Protein AF-A0A679I8P7-F1 (afdb_monomer_lite)

Radius of gyration: 20.97 Å; chains: 1; bounding box: 50×43×64 Å

Secondary structure (DSSP, 8-state):
--------HHHHS-HHHHHHHHHHHHHHHHHHHHHHHHHHHHHHH----HHHHHHHHHHHHHHHHHHHHHHHHHHHHHS-TT-HHHHHHHHHHHHHHHHHHHHHHHSTT---HHHHHHHHHHHHHHHHHHHHHTT---SHHHHHHHHHHHHHHHHHHHHHHHHHHHHHHGGGGHHHHHHHHHHHHHHHHHHHIIIIIGGGTTT-HHHHHHHHTTTHHHHHHHHHHHHHHHHHHHHHHSS----TTS-S---SS-----TTHHHHHHHHHHHHHHHHHHHHHHHHHHHHHHHHHHHHHTTPPPTT--

pLDDT: mean 76.32, std 14.58, range [25.05, 95.81]

Structure (mmCIF, N/CA/C/O backbone):
data_AF-A0A679I8P7-F1
#
_entry.id   AF-A0A679I8P7-F1
#
loop_
_atom_site.group_PDB
_atom_site.id
_atom_site.type_symbol
_atom_site.label_atom_id
_atom_site.label_alt_id
_atom_site.label_comp_id
_atom_site.label_asym_id
_atom_site.label_entity_id
_atom_site.label_seq_id
_atom_site.pdbx_PDB_ins_code
_atom_site.Cartn_x
_atom_site.Cartn_y
_atom_site.Cartn_z
_atom_site.occupancy
_atom_site.B_iso_or_equiv
_atom_site.auth_seq_id
_atom_site.auth_comp_id
_atom_site.auth_asym_id
_atom_site.auth_atom_id
_atom_site.pdbx_PDB_model_num
ATOM 1 N N . MET A 1 1 ? 23.211 -19.496 -23.615 1.00 39.78 1 MET A N 1
ATOM 2 C CA . MET A 1 1 ? 22.787 -18.143 -23.200 1.00 39.78 1 MET A CA 1
ATOM 3 C C . MET A 1 1 ? 23.611 -17.750 -21.989 1.00 39.78 1 MET A C 1
ATOM 5 O O . MET A 1 1 ? 23.427 -18.327 -20.926 1.00 39.78 1 MET A O 1
ATOM 9 N N . SER A 1 2 ? 24.587 -16.864 -22.165 1.00 25.05 2 SER A N 1
ATOM 10 C CA . SER A 1 2 ? 25.346 -16.289 -21.054 1.00 25.05 2 SER A CA 1
ATOM 11 C C . SER A 1 2 ? 24.407 -15.401 -20.241 1.00 25.05 2 SER A C 1
ATOM 13 O O . SER A 1 2 ? 23.922 -14.393 -20.754 1.00 25.05 2 SER A O 1
ATOM 15 N N . PHE A 1 3 ? 24.113 -15.800 -19.003 1.00 32.28 3 PHE A N 1
ATOM 16 C CA . PHE A 1 3 ? 23.378 -14.972 -18.054 1.00 32.28 3 PHE A CA 1
ATOM 17 C C . PHE A 1 3 ? 24.212 -13.721 -17.777 1.00 32.28 3 PHE A C 1
ATOM 19 O O . PHE A 1 3 ? 25.215 -13.774 -17.068 1.00 32.28 3 PHE A O 1
ATOM 26 N N . VAL A 1 4 ? 23.818 -12.608 -18.393 1.00 39.47 4 VAL A N 1
ATOM 27 C CA . VAL A 1 4 ? 24.294 -11.272 -18.034 1.00 39.47 4 VAL A CA 1
ATOM 28 C C . VAL A 1 4 ? 24.090 -11.128 -16.528 1.00 39.47 4 VAL A C 1
ATOM 30 O O . VAL A 1 4 ? 22.983 -11.361 -16.043 1.00 39.47 4 VAL A O 1
ATOM 33 N N . GLY A 1 5 ? 25.172 -10.842 -15.797 1.00 38.09 5 GLY A N 1
ATOM 34 C CA . GLY A 1 5 ? 25.182 -10.794 -14.336 1.00 38.09 5 GLY A CA 1
ATOM 35 C C . GLY A 1 5 ? 24.002 -9.984 -13.811 1.00 38.09 5 GLY A C 1
ATOM 36 O O . GLY A 1 5 ? 23.894 -8.786 -14.074 1.00 38.09 5 GLY A O 1
ATOM 37 N N . ALA A 1 6 ? 23.093 -10.659 -13.108 1.00 43.84 6 ALA A N 1
ATOM 38 C CA . ALA A 1 6 ? 21.920 -10.050 -12.509 1.00 43.84 6 ALA A CA 1
ATOM 39 C C . ALA A 1 6 ? 22.353 -9.251 -11.274 1.00 43.84 6 ALA A C 1
ATOM 41 O O . ALA A 1 6 ? 22.126 -9.667 -10.144 1.00 43.84 6 ALA A O 1
ATOM 42 N N . ASN A 1 7 ? 23.002 -8.102 -11.484 1.00 50.53 7 ASN A N 1
ATOM 43 C CA . ASN A 1 7 ? 23.238 -7.148 -10.405 1.00 50.53 7 ASN A CA 1
ATOM 44 C C . ASN A 1 7 ? 21.883 -6.835 -9.758 1.00 50.53 7 ASN A C 1
ATOM 46 O O . ASN A 1 7 ? 20.914 -6.538 -10.463 1.00 50.53 7 ASN A O 1
ATOM 50 N N . SER A 1 8 ? 21.794 -6.936 -8.431 1.00 55.38 8 SER A N 1
ATOM 51 C CA . SER A 1 8 ? 20.538 -6.683 -7.722 1.00 55.38 8 SER A CA 1
ATOM 52 C C . SER A 1 8 ? 20.017 -5.280 -8.061 1.00 55.38 8 SER A C 1
ATOM 54 O O . SER A 1 8 ? 20.812 -4.349 -8.216 1.00 55.38 8 SER A O 1
ATOM 56 N N . ILE A 1 9 ? 18.692 -5.085 -8.172 1.00 56.72 9 ILE A N 1
ATOM 57 C CA . ILE A 1 9 ? 18.120 -3.740 -8.411 1.00 56.72 9 ILE A CA 1
ATOM 58 C C . ILE A 1 9 ? 18.658 -2.777 -7.352 1.00 56.72 9 ILE A C 1
ATOM 60 O O . ILE A 1 9 ? 19.018 -1.657 -7.683 1.00 56.72 9 ILE A O 1
ATOM 64 N N . PHE A 1 10 ? 18.857 -3.232 -6.111 1.00 56.12 10 PHE A N 1
ATOM 65 C CA . PHE A 1 10 ? 19.518 -2.438 -5.079 1.00 56.12 10 PHE A CA 1
ATOM 66 C C . PHE A 1 10 ? 20.903 -1.932 -5.492 1.00 56.12 10 PHE A C 1
ATOM 68 O O . PHE A 1 10 ? 21.177 -0.749 -5.321 1.00 56.12 10 PHE A O 1
ATOM 75 N N . GLN A 1 11 ? 21.755 -2.763 -6.097 1.00 61.56 11 GLN A N 1
ATOM 76 C CA . GLN A 1 11 ? 23.051 -2.330 -6.626 1.00 61.56 11 GLN A CA 1
ATOM 77 C C . GLN A 1 11 ? 22.932 -1.389 -7.837 1.00 61.56 11 GLN A C 1
ATOM 79 O O . GLN A 1 11 ? 23.793 -0.531 -8.022 1.00 61.56 11 GLN A O 1
ATOM 84 N N . GLN A 1 12 ? 21.862 -1.485 -8.622 1.00 59.94 12 GLN A N 1
ATOM 85 C CA . GLN A 1 12 ? 21.617 -0.597 -9.766 1.00 59.94 12 GLN A CA 1
ATOM 86 C C . GLN A 1 12 ? 20.962 0.737 -9.372 1.00 59.94 12 GLN A C 1
ATOM 88 O O . GLN A 1 12 ? 21.013 1.709 -10.124 1.00 59.94 12 GLN A O 1
ATOM 93 N N . LEU A 1 13 ? 20.361 0.817 -8.184 1.00 62.81 13 LEU A N 1
ATOM 94 C CA . LEU A 1 13 ? 19.747 2.038 -7.680 1.00 62.81 13 LEU A CA 1
ATOM 95 C C . LEU A 1 13 ? 20.808 3.066 -7.268 1.00 62.81 13 LEU A C 1
ATOM 97 O O . LEU A 1 13 ? 21.799 2.739 -6.608 1.00 62.81 13 LEU A O 1
ATOM 101 N N . SER A 1 14 ? 20.546 4.335 -7.599 1.00 66.81 14 SER A N 1
ATOM 102 C CA . SER A 1 14 ? 21.320 5.477 -7.103 1.00 66.81 14 SER A CA 1
ATOM 103 C C . SER A 1 14 ? 21.331 5.503 -5.571 1.00 66.81 14 SER A C 1
ATOM 105 O O . SER A 1 14 ? 20.392 5.023 -4.928 1.00 66.81 14 SER A O 1
ATOM 107 N N . GLY A 1 15 ? 22.363 6.111 -4.971 1.00 71.00 15 GLY A N 1
ATOM 108 C CA . GLY A 1 15 ? 22.498 6.195 -3.509 1.00 71.00 15 GLY A CA 1
ATOM 109 C C . GLY A 1 15 ? 21.230 6.714 -2.819 1.00 71.00 15 GLY A C 1
ATOM 110 O O . GLY A 1 15 ? 20.770 6.118 -1.851 1.00 71.00 15 GLY A O 1
ATOM 111 N N . SER A 1 16 ? 20.590 7.734 -3.399 1.00 70.56 16 SER A N 1
ATOM 112 C CA . SER A 1 16 ? 19.319 8.290 -2.920 1.00 70.56 16 SER A CA 1
ATOM 113 C C . SER A 1 16 ? 18.164 7.284 -2.914 1.00 70.56 16 SER A C 1
ATOM 115 O O . SER A 1 16 ? 17.395 7.242 -1.958 1.00 70.56 16 SER A O 1
ATOM 117 N N . ALA A 1 17 ? 18.034 6.451 -3.947 1.00 69.06 17 ALA A N 1
ATOM 118 C CA . ALA A 1 17 ? 16.965 5.467 -4.014 1.00 69.06 17 ALA A CA 1
ATOM 119 C C . ALA A 1 17 ? 17.202 4.338 -3.003 1.00 69.06 17 ALA A C 1
ATOM 121 O O . ALA A 1 17 ? 16.283 3.999 -2.261 1.00 69.06 17 ALA A O 1
ATOM 122 N N . ARG A 1 18 ? 18.438 3.832 -2.873 1.00 76.88 18 ARG A N 1
ATOM 123 C CA . ARG A 1 18 ? 18.790 2.836 -1.841 1.00 76.88 18 ARG A CA 1
ATOM 124 C C . ARG A 1 18 ? 18.425 3.308 -0.435 1.00 76.88 18 ARG A C 1
ATOM 126 O O . ARG A 1 18 ? 17.828 2.545 0.323 1.00 76.88 18 ARG A O 1
ATOM 133 N N . THR A 1 19 ? 18.720 4.569 -0.108 1.00 84.25 19 THR A N 1
ATOM 134 C CA . THR A 1 19 ? 18.329 5.178 1.172 1.00 84.25 19 THR A CA 1
ATOM 135 C C . THR A 1 19 ? 16.824 5.081 1.393 1.00 84.25 19 THR A C 1
ATOM 137 O O . THR A 1 19 ? 16.391 4.658 2.460 1.00 84.25 19 THR A O 1
ATOM 140 N N . VAL A 1 20 ? 16.012 5.395 0.382 1.00 83.56 20 VAL A N 1
ATOM 141 C CA . VAL A 1 20 ? 14.552 5.321 0.504 1.00 83.56 20 VAL A CA 1
ATOM 142 C C . VAL A 1 20 ? 14.057 3.883 0.679 1.00 83.56 20 VAL A C 1
ATOM 144 O O . VAL A 1 20 ? 13.155 3.651 1.482 1.00 83.56 20 VAL A O 1
ATOM 147 N N . TYR A 1 21 ? 14.646 2.897 -0.004 1.00 81.88 21 TYR A N 1
ATOM 148 C CA . TYR A 1 21 ? 14.305 1.482 0.212 1.00 81.88 21 TYR A CA 1
ATOM 149 C C . TYR A 1 21 ? 14.590 1.044 1.657 1.00 81.88 21 TYR A C 1
ATOM 151 O O . TYR A 1 21 ? 13.720 0.455 2.299 1.00 81.88 21 TYR A O 1
ATOM 159 N N . LEU A 1 22 ? 15.756 1.406 2.203 1.00 86.75 22 LEU A N 1
ATOM 160 C CA . LEU A 1 22 ? 16.111 1.115 3.597 1.00 86.75 22 LEU A CA 1
ATOM 161 C C . LEU A 1 22 ? 15.184 1.824 4.588 1.00 86.75 22 LEU A C 1
ATOM 163 O O . LEU A 1 22 ? 14.748 1.218 5.563 1.00 86.75 22 LEU A O 1
ATOM 167 N N . LEU A 1 23 ? 14.832 3.084 4.333 1.00 88.94 23 LEU A N 1
ATOM 168 C CA . LEU A 1 23 ? 13.885 3.819 5.171 1.00 88.94 23 LEU A CA 1
ATOM 169 C C . LEU A 1 23 ? 12.493 3.171 5.169 1.00 88.94 23 LEU A C 1
ATOM 171 O O . LEU A 1 23 ? 11.850 3.082 6.217 1.00 88.94 23 LEU A O 1
ATOM 175 N N . ASN A 1 24 ? 12.032 2.671 4.020 1.00 88.06 24 ASN A N 1
ATOM 176 C CA . ASN A 1 24 ? 10.767 1.945 3.934 1.00 88.06 24 ASN A CA 1
ATOM 177 C C . ASN A 1 24 ? 10.820 0.590 4.659 1.00 88.06 24 ASN A C 1
ATOM 179 O O . ASN A 1 24 ? 9.852 0.243 5.337 1.00 88.06 24 ASN A O 1
ATOM 183 N N . LEU A 1 25 ? 11.941 -0.137 4.570 1.00 90.62 25 LEU A N 1
ATOM 184 C CA . LEU A 1 25 ? 12.171 -1.363 5.341 1.00 90.62 25 LEU A CA 1
ATOM 185 C C . LEU A 1 25 ? 12.092 -1.086 6.845 1.00 90.62 25 LEU A C 1
ATOM 187 O O . LEU A 1 25 ? 11.321 -1.733 7.551 1.00 90.62 25 LEU A O 1
ATOM 191 N N . TRP A 1 26 ? 12.839 -0.089 7.324 1.00 92.31 26 TRP A N 1
ATOM 192 C CA . TRP A 1 26 ? 12.826 0.303 8.732 1.00 92.31 26 TRP A CA 1
ATOM 193 C C . TRP A 1 26 ? 11.441 0.736 9.192 1.00 92.31 26 TRP A C 1
ATOM 195 O O . TRP A 1 26 ? 10.996 0.293 10.244 1.00 92.31 26 TRP A O 1
ATOM 205 N N . THR A 1 27 ? 10.716 1.509 8.381 1.00 91.56 27 THR A N 1
ATOM 206 C CA . THR A 1 27 ? 9.327 1.887 8.688 1.00 91.56 27 THR A CA 1
ATOM 207 C C . THR A 1 27 ? 8.445 0.654 8.863 1.00 91.56 27 THR A C 1
ATOM 209 O O . THR A 1 27 ? 7.712 0.566 9.846 1.00 91.56 27 THR A O 1
ATOM 212 N N . ALA A 1 28 ? 8.537 -0.321 7.954 1.00 92.25 28 ALA A N 1
ATOM 213 C CA . ALA A 1 28 ? 7.753 -1.548 8.046 1.00 92.25 28 ALA A CA 1
ATOM 214 C C . ALA A 1 28 ? 8.096 -2.367 9.301 1.00 92.25 28 ALA A C 1
ATOM 216 O O . ALA A 1 28 ? 7.189 -2.811 10.005 1.00 92.25 28 ALA A O 1
ATOM 217 N N . ILE A 1 29 ? 9.386 -2.493 9.630 1.00 93.25 29 ILE A N 1
ATOM 218 C CA . ILE A 1 29 ? 9.851 -3.159 10.855 1.00 93.25 29 ILE A CA 1
ATOM 219 C C . ILE A 1 29 ? 9.337 -2.426 12.100 1.00 93.25 29 ILE A C 1
ATOM 221 O O . ILE A 1 29 ? 8.783 -3.063 12.993 1.00 93.25 29 ILE A O 1
ATOM 225 N N . THR A 1 30 ? 9.467 -1.099 12.168 1.00 93.38 30 THR A N 1
ATOM 226 C CA . THR A 1 30 ? 9.004 -0.302 13.314 1.00 93.38 30 THR A CA 1
ATOM 227 C C . THR A 1 30 ? 7.502 -0.456 13.533 1.00 93.38 30 THR A C 1
ATOM 229 O O . THR A 1 30 ? 7.067 -0.656 14.668 1.00 93.38 30 THR A O 1
ATOM 232 N N . VAL A 1 31 ? 6.701 -0.416 12.465 1.00 92.31 31 VAL A N 1
ATOM 233 C CA . VAL A 1 31 ? 5.251 -0.620 12.574 1.00 92.31 31 VAL A CA 1
ATOM 234 C C . VAL A 1 31 ? 4.927 -2.048 13.016 1.00 92.31 31 VAL A C 1
ATOM 236 O O . VAL A 1 31 ? 4.071 -2.229 13.881 1.00 92.31 31 VAL A O 1
ATOM 239 N N . LEU A 1 32 ? 5.634 -3.057 12.500 1.00 93.12 32 LEU A N 1
ATOM 240 C CA . LEU A 1 32 ? 5.453 -4.449 12.917 1.00 93.12 32 LEU A CA 1
ATOM 241 C C . LEU A 1 32 ? 5.783 -4.644 14.405 1.00 93.12 32 LEU A C 1
ATOM 243 O O . LEU A 1 32 ? 5.002 -5.260 15.128 1.00 93.12 32 LEU A O 1
ATOM 247 N N . VAL A 1 33 ? 6.889 -4.070 14.884 1.00 93.50 33 VAL A N 1
ATOM 248 C CA . VAL A 1 33 ? 7.262 -4.087 16.308 1.00 93.50 33 VAL A CA 1
ATOM 249 C C . VAL A 1 33 ? 6.188 -3.405 17.155 1.00 93.50 33 VAL A C 1
ATOM 251 O O . VAL A 1 33 ? 5.797 -3.951 18.184 1.00 93.50 33 VAL A O 1
ATOM 254 N N . ALA A 1 34 ? 5.647 -2.266 16.711 1.00 90.88 34 ALA A N 1
ATOM 255 C CA . ALA A 1 34 ? 4.551 -1.591 17.405 1.00 90.88 34 ALA A CA 1
ATOM 256 C C . ALA A 1 34 ? 3.280 -2.461 17.467 1.00 90.88 34 ALA A C 1
ATOM 258 O O . ALA A 1 34 ? 2.656 -2.562 18.524 1.00 90.88 34 ALA A O 1
ATOM 259 N N . VAL A 1 35 ? 2.919 -3.142 16.373 1.00 91.19 35 VAL A N 1
ATOM 260 C CA . VAL A 1 35 ? 1.801 -4.102 16.347 1.00 91.19 35 VAL A CA 1
ATOM 261 C C . VAL A 1 35 ? 2.035 -5.236 17.345 1.00 91.19 35 VAL A C 1
ATOM 263 O O . VAL A 1 35 ? 1.163 -5.501 18.173 1.00 91.19 35 VAL A O 1
ATOM 266 N N . LEU A 1 36 ? 3.207 -5.876 17.311 1.00 91.69 36 LEU A N 1
ATOM 267 C CA . LEU A 1 36 ? 3.556 -6.974 18.216 1.00 91.69 36 LEU A CA 1
ATOM 268 C C . LEU A 1 36 ? 3.555 -6.527 19.681 1.00 91.69 36 LEU A C 1
ATOM 270 O O . LEU A 1 36 ? 3.015 -7.237 20.527 1.00 91.69 36 LEU A O 1
ATOM 274 N N . ALA A 1 37 ? 4.078 -5.336 19.978 1.00 89.62 37 ALA A N 1
ATOM 275 C CA . ALA A 1 37 ? 4.064 -4.763 21.320 1.00 89.62 37 ALA A CA 1
ATOM 276 C C . ALA A 1 37 ? 2.632 -4.544 21.830 1.00 89.62 37 ALA A C 1
ATOM 278 O O . ALA A 1 37 ? 2.320 -4.910 22.965 1.00 89.62 37 ALA A O 1
ATOM 279 N N . VAL A 1 38 ? 1.730 -4.017 20.990 1.00 86.81 38 VAL A N 1
ATOM 280 C CA . VAL A 1 38 ? 0.316 -3.862 21.365 1.00 86.81 38 VAL A CA 1
ATOM 281 C C . VAL A 1 38 ? -0.352 -5.217 21.591 1.00 86.81 38 VAL A C 1
ATOM 283 O O . VAL A 1 38 ? -1.092 -5.371 22.565 1.00 86.81 38 VAL A O 1
ATOM 286 N N . LEU A 1 39 ? -0.110 -6.195 20.714 1.00 88.00 39 LEU A N 1
ATOM 287 C CA . LEU A 1 39 ? -0.668 -7.542 20.855 1.00 88.00 39 LEU A CA 1
ATOM 288 C C . LEU A 1 39 ? -0.185 -8.207 22.151 1.00 88.00 39 LEU A C 1
ATOM 290 O O . LEU A 1 39 ? -1.013 -8.705 22.914 1.00 88.00 39 LEU A O 1
ATOM 294 N N . ALA A 1 40 ? 1.117 -8.138 22.439 1.00 86.31 40 ALA A N 1
ATOM 295 C CA . ALA A 1 40 ? 1.719 -8.674 23.657 1.00 86.31 40 ALA A CA 1
ATOM 296 C C . ALA A 1 40 ? 1.148 -8.002 24.916 1.00 86.31 40 ALA A C 1
ATOM 298 O O . ALA A 1 40 ? 0.652 -8.689 25.812 1.00 86.31 40 ALA A O 1
ATOM 299 N N . TYR A 1 41 ? 1.119 -6.666 24.954 1.00 83.50 41 TYR A N 1
ATOM 300 C CA . TYR A 1 41 ? 0.557 -5.904 26.072 1.00 83.50 41 TYR A CA 1
ATOM 301 C C . TYR A 1 41 ? -0.917 -6.248 26.320 1.00 83.50 41 TYR A C 1
ATOM 303 O O . TYR A 1 41 ? -1.332 -6.530 27.443 1.00 83.50 41 TYR A O 1
ATOM 311 N N . ARG A 1 42 ? -1.729 -6.282 25.261 1.00 79.81 42 ARG A N 1
ATOM 312 C CA . ARG A 1 42 ? -3.163 -6.559 25.384 1.00 79.81 42 ARG A CA 1
ATOM 313 C C . ARG A 1 42 ? -3.465 -8.019 25.720 1.00 79.81 42 ARG A C 1
ATOM 315 O O . ARG A 1 42 ? -4.502 -8.257 26.323 1.00 79.81 42 ARG A O 1
ATOM 322 N N . SER A 1 43 ? -2.605 -8.965 25.336 1.00 80.19 43 SER A N 1
ATOM 323 C CA . SER A 1 43 ? -2.771 -10.391 25.667 1.00 80.19 43 SER A CA 1
ATOM 324 C C . SER A 1 43 ? -2.517 -10.697 27.143 1.00 80.19 43 SER A C 1
ATOM 326 O O . SER A 1 43 ? -3.079 -11.646 27.673 1.00 80.19 43 SER A O 1
ATOM 328 N N . THR A 1 44 ? -1.689 -9.882 27.799 1.00 76.81 44 THR A N 1
ATOM 329 C CA . THR A 1 44 ? -1.251 -10.087 29.187 1.00 76.81 44 THR A CA 1
ATOM 330 C C . THR A 1 44 ? -2.095 -9.328 30.207 1.00 76.81 44 THR A C 1
ATOM 332 O O . THR A 1 44 ? -2.184 -9.757 31.349 1.00 76.81 44 THR A O 1
ATOM 335 N N . HIS A 1 45 ? -2.717 -8.212 29.813 1.00 71.19 45 HIS A N 1
ATOM 336 C CA . HIS A 1 45 ? -3.373 -7.289 30.751 1.00 71.19 45 HIS A CA 1
ATOM 337 C C . HIS A 1 45 ? -4.907 -7.299 30.698 1.00 71.19 45 HIS A C 1
ATOM 339 O O . HIS A 1 45 ? -5.537 -6.558 31.447 1.00 71.19 45 HIS A O 1
ATOM 345 N N . TYR A 1 46 ? -5.526 -8.071 29.802 1.00 67.31 46 TYR A N 1
ATOM 346 C CA . TYR A 1 46 ? -6.975 -8.031 29.605 1.00 67.31 46 TYR A CA 1
ATOM 347 C C . TYR A 1 46 ? -7.536 -9.416 29.303 1.00 67.31 46 TYR A C 1
ATOM 349 O O . TYR A 1 46 ? -7.125 -10.050 28.328 1.00 67.31 46 TYR A O 1
ATOM 357 N N . ASP A 1 47 ? -8.556 -9.823 30.061 1.00 63.88 47 ASP A N 1
ATOM 358 C CA . ASP A 1 47 ? -9.447 -10.895 29.634 1.00 63.88 47 ASP A CA 1
ATOM 359 C C . ASP A 1 47 ? -10.173 -10.437 28.374 1.00 63.88 47 ASP A C 1
ATOM 361 O O . ASP A 1 47 ? -11.041 -9.562 28.388 1.00 63.88 47 ASP A O 1
ATOM 365 N N . ALA A 1 48 ? -9.741 -10.978 27.236 1.00 62.97 48 ALA A N 1
ATOM 366 C CA . ALA A 1 48 ? -10.220 -10.523 25.950 1.00 62.97 48 ALA A CA 1
ATOM 367 C C . ALA A 1 48 ? -11.679 -10.959 25.768 1.00 62.97 48 ALA A C 1
ATOM 369 O O . ALA A 1 48 ? -11.951 -12.087 25.339 1.00 62.97 48 ALA A O 1
ATOM 370 N N . GLY A 1 49 ? -12.610 -10.044 26.044 1.00 71.88 49 GLY A N 1
ATOM 371 C CA . GLY A 1 49 ? -13.993 -10.146 25.593 1.00 71.88 49 GLY A CA 1
ATOM 372 C C . GLY A 1 49 ? -14.068 -10.304 24.065 1.00 71.88 49 GLY A C 1
ATOM 373 O O . GLY A 1 49 ? -13.092 -10.030 23.348 1.00 71.88 49 GLY A O 1
ATOM 374 N N . PRO A 1 50 ? -15.212 -10.746 23.519 1.00 71.62 50 PRO A N 1
ATOM 375 C CA . PRO A 1 50 ? -15.356 -11.051 22.092 1.00 71.62 50 PRO A CA 1
ATOM 376 C C . PRO A 1 50 ? -14.946 -9.878 21.182 1.00 71.62 50 PRO A C 1
ATOM 378 O O . PRO A 1 50 ? -14.248 -10.079 20.184 1.00 71.62 50 PRO A O 1
ATOM 381 N N . HIS A 1 51 ? -15.261 -8.639 21.571 1.00 71.56 51 HIS A N 1
ATOM 382 C CA . HIS A 1 51 ? -14.873 -7.429 20.837 1.00 71.56 51 HIS A CA 1
ATOM 383 C C . HIS A 1 51 ? -13.366 -7.167 20.833 1.00 71.56 51 HIS A C 1
ATOM 385 O O . HIS A 1 51 ? -12.803 -6.751 19.815 1.00 71.56 51 HIS A O 1
ATOM 391 N N . GLN A 1 52 ? -12.686 -7.430 21.947 1.00 75.00 52 GLN A N 1
ATOM 392 C CA . GLN A 1 52 ? -11.241 -7.256 22.034 1.00 75.00 52 GLN A CA 1
ATOM 393 C C . GLN A 1 52 ? -10.508 -8.303 21.195 1.00 75.00 52 GLN A C 1
ATOM 395 O O . GLN A 1 52 ? -9.584 -7.949 20.460 1.00 75.00 52 GLN A O 1
ATOM 400 N N . ARG A 1 53 ? -10.967 -9.563 21.213 1.00 79.75 53 ARG A N 1
ATOM 401 C CA . ARG A 1 53 ? -10.435 -10.622 20.334 1.00 79.75 53 ARG A CA 1
ATOM 402 C C . ARG A 1 53 ? -10.590 -10.250 18.863 1.00 79.75 53 ARG A C 1
ATOM 404 O O . ARG A 1 53 ? -9.659 -10.432 18.082 1.00 79.75 53 ARG A O 1
ATOM 411 N N . PHE A 1 54 ? -11.739 -9.691 18.489 1.00 81.25 54 PHE A N 1
ATOM 412 C CA . PHE A 1 54 ? -11.968 -9.186 17.139 1.00 81.25 54 PHE A CA 1
ATOM 413 C C . PHE A 1 54 ? -10.965 -8.083 16.760 1.00 81.25 54 PHE A C 1
ATOM 415 O O . PHE A 1 54 ? -10.314 -8.181 15.719 1.00 81.25 54 PHE A O 1
ATOM 422 N N . ARG A 1 55 ? -10.778 -7.065 17.615 1.00 79.62 55 ARG A N 1
ATOM 423 C CA . ARG A 1 55 ? -9.812 -5.981 17.359 1.00 79.62 55 ARG A CA 1
ATOM 424 C C . ARG A 1 55 ? -8.384 -6.513 17.240 1.00 79.62 55 ARG A C 1
ATOM 426 O O . ARG A 1 55 ? -7.671 -6.116 16.328 1.00 79.62 55 ARG A O 1
ATOM 433 N N . MET A 1 56 ? -7.976 -7.448 18.095 1.00 84.31 56 MET A N 1
ATOM 434 C CA . MET A 1 56 ? -6.658 -8.081 17.990 1.00 84.31 56 MET A CA 1
ATOM 435 C C . MET A 1 56 ? -6.469 -8.807 16.655 1.00 84.31 56 MET A C 1
ATOM 437 O O . MET A 1 56 ? -5.442 -8.622 16.010 1.00 84.31 56 MET A O 1
ATOM 441 N N . ARG A 1 57 ? -7.466 -9.576 16.199 1.00 86.94 57 ARG A N 1
ATOM 442 C CA . ARG A 1 57 ? -7.415 -10.269 14.900 1.00 86.94 57 ARG A CA 1
ATOM 443 C C . ARG A 1 57 ? -7.334 -9.293 13.730 1.00 86.94 57 ARG A C 1
ATOM 445 O O . ARG A 1 57 ? -6.532 -9.497 12.827 1.00 86.94 57 ARG A O 1
ATOM 452 N N . ALA A 1 58 ? -8.115 -8.214 13.760 1.00 87.50 58 ALA A N 1
ATOM 453 C CA . ALA A 1 58 ? -8.016 -7.157 12.759 1.00 87.50 58 ALA A CA 1
ATOM 454 C C . ALA A 1 58 ? -6.605 -6.534 12.762 1.00 87.50 58 ALA A C 1
ATOM 456 O O . ALA A 1 58 ? -5.968 -6.433 11.718 1.00 87.50 58 ALA A O 1
ATOM 457 N N . LEU A 1 59 ? -6.060 -6.206 13.936 1.00 89.69 59 LEU A N 1
ATOM 458 C CA . LEU A 1 59 ? -4.707 -5.661 14.044 1.00 89.69 59 LEU A CA 1
ATOM 459 C C . LEU A 1 59 ? -3.636 -6.635 13.519 1.00 89.69 59 LEU A C 1
ATOM 461 O O . LEU A 1 59 ? -2.704 -6.196 12.855 1.00 89.69 59 LEU A O 1
ATOM 465 N N . MET A 1 60 ? -3.787 -7.944 13.753 1.00 91.94 60 MET A N 1
ATOM 466 C CA . MET A 1 60 ? -2.908 -8.975 13.183 1.00 91.94 60 MET A CA 1
ATOM 467 C C . MET A 1 60 ? -2.973 -9.003 11.653 1.00 91.94 60 MET A C 1
ATOM 469 O O . MET A 1 60 ? -1.931 -9.047 11.008 1.00 91.94 60 MET A O 1
ATOM 473 N N . LEU A 1 61 ? -4.172 -8.926 11.065 1.00 92.19 61 LEU A N 1
ATOM 474 C CA . LEU A 1 61 ? -4.348 -8.859 9.609 1.00 92.19 61 LEU A CA 1
ATOM 475 C C . LEU A 1 61 ? -3.703 -7.595 9.024 1.00 92.19 61 LEU A C 1
ATOM 477 O O . LEU A 1 61 ? -3.035 -7.648 7.995 1.00 92.19 61 LEU A O 1
ATOM 481 N N . TRP A 1 62 ? -3.816 -6.458 9.702 1.00 93.38 62 TRP A N 1
ATOM 482 C CA . TRP A 1 62 ? -3.099 -5.258 9.280 1.00 93.38 62 TRP A CA 1
ATOM 483 C C . TRP A 1 62 ? -1.574 -5.398 9.442 1.00 93.38 62 TRP A C 1
ATOM 485 O O . TRP A 1 62 ? -0.819 -5.006 8.556 1.00 93.38 62 TRP A O 1
ATOM 495 N N . GLY A 1 63 ? -1.109 -6.026 10.525 1.00 94.19 63 GLY A N 1
ATOM 496 C CA . GLY A 1 63 ? 0.302 -6.366 10.734 1.00 94.19 63 GLY A CA 1
ATOM 497 C C . GLY A 1 63 ? 0.864 -7.310 9.666 1.00 94.19 63 GLY A C 1
ATOM 498 O O . GLY A 1 63 ? 2.011 -7.146 9.260 1.00 94.19 63 GLY A O 1
ATOM 499 N N . GLY A 1 64 ? 0.051 -8.237 9.149 1.00 94.44 64 GLY A N 1
ATOM 500 C CA . GLY A 1 64 ? 0.418 -9.130 8.046 1.00 94.44 64 GLY A CA 1
ATOM 501 C C . GLY A 1 64 ? 0.790 -8.383 6.761 1.00 94.44 64 GLY A C 1
ATOM 502 O O . GLY A 1 64 ? 1.726 -8.779 6.071 1.00 94.44 64 GLY A O 1
ATOM 503 N N . TRP A 1 65 ? 0.143 -7.248 6.483 1.00 94.00 65 TRP A N 1
ATOM 504 C CA . TRP A 1 65 ? 0.529 -6.379 5.367 1.00 94.00 65 TRP A CA 1
ATOM 505 C C . TRP A 1 65 ? 1.898 -5.721 5.582 1.00 94.00 65 TRP A C 1
ATOM 507 O O . TRP A 1 65 ? 2.731 -5.705 4.681 1.00 94.00 65 TRP A O 1
ATOM 517 N N . TRP A 1 66 ? 2.183 -5.229 6.789 1.00 95.00 66 TRP A N 1
ATOM 518 C CA . TRP A 1 66 ? 3.504 -4.669 7.101 1.00 95.00 66 TRP A CA 1
ATOM 519 C C . TRP A 1 66 ? 4.611 -5.716 7.078 1.00 95.00 66 TRP A C 1
ATOM 521 O O . TRP A 1 66 ? 5.718 -5.420 6.631 1.00 95.00 66 TRP A O 1
ATOM 531 N N . LEU A 1 67 ? 4.306 -6.941 7.511 1.00 95.81 67 LEU A N 1
ATOM 532 C CA . LEU A 1 67 ? 5.217 -8.070 7.390 1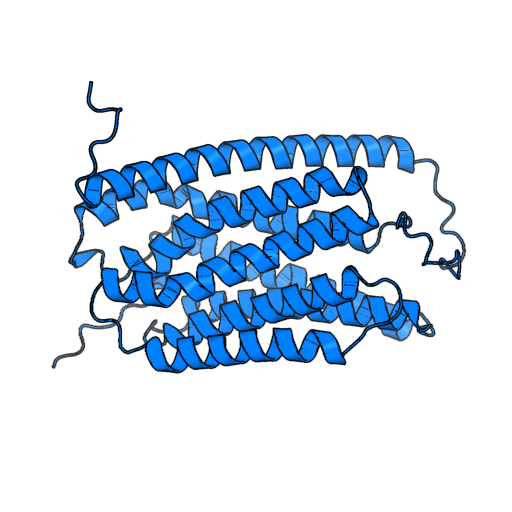.00 95.81 67 LEU A CA 1
ATOM 533 C C . LEU A 1 67 ? 5.546 -8.348 5.919 1.00 95.81 67 LEU A C 1
ATOM 535 O O . LEU A 1 67 ? 6.720 -8.490 5.588 1.00 95.81 67 LEU A O 1
ATOM 539 N N . SER A 1 68 ? 4.548 -8.367 5.031 1.00 94.25 68 SER A N 1
ATOM 540 C CA . SER A 1 68 ? 4.800 -8.596 3.606 1.00 94.25 68 SER A CA 1
ATOM 541 C C . SER A 1 68 ? 5.648 -7.480 2.987 1.00 94.25 68 SER A C 1
ATOM 543 O O . SER A 1 68 ? 6.582 -7.766 2.241 1.00 94.25 68 SER A O 1
ATOM 545 N N . LEU A 1 69 ? 5.409 -6.216 3.358 1.00 91.88 69 LEU A N 1
ATOM 546 C CA . LEU A 1 69 ? 6.250 -5.095 2.937 1.00 91.88 69 LEU A CA 1
ATOM 547 C C . LEU A 1 69 ? 7.689 -5.250 3.440 1.00 91.88 69 LEU A C 1
ATOM 549 O O . LEU A 1 69 ? 8.624 -5.031 2.674 1.00 91.88 69 LEU A O 1
ATOM 553 N N . ALA A 1 70 ? 7.887 -5.646 4.700 1.00 93.19 70 ALA A N 1
ATOM 554 C CA . ALA A 1 70 ? 9.220 -5.883 5.249 1.00 93.19 70 ALA A CA 1
ATOM 555 C C . ALA A 1 70 ? 9.949 -7.004 4.491 1.00 93.19 70 ALA A C 1
ATOM 557 O O . ALA A 1 70 ? 11.107 -6.829 4.114 1.00 93.19 70 ALA A O 1
ATOM 558 N N . VAL A 1 71 ? 9.260 -8.114 4.203 1.00 92.56 71 VAL A N 1
ATOM 559 C CA . VAL A 1 71 ? 9.800 -9.220 3.397 1.00 92.56 71 VAL A CA 1
ATOM 560 C C . VAL A 1 71 ? 10.155 -8.743 1.989 1.00 92.56 71 VAL A C 1
ATOM 562 O O . VAL A 1 71 ? 11.264 -9.000 1.531 1.00 92.56 71 VAL A O 1
ATOM 565 N N . LEU A 1 72 ? 9.277 -7.984 1.330 1.00 89.75 72 LEU A N 1
ATOM 566 C CA . LEU A 1 72 ? 9.526 -7.422 0.001 1.00 89.75 72 LEU A CA 1
ATOM 567 C C . LEU A 1 72 ? 10.776 -6.531 -0.023 1.00 89.75 72 LEU A C 1
ATOM 569 O O . LEU A 1 72 ? 11.642 -6.689 -0.883 1.00 89.75 72 LEU A O 1
ATOM 573 N N . TYR A 1 73 ? 10.895 -5.593 0.920 1.00 88.25 73 TYR A N 1
ATOM 574 C CA . TYR A 1 73 ? 12.061 -4.711 0.980 1.00 88.25 73 TYR A CA 1
ATOM 575 C C . TYR A 1 73 ? 13.340 -5.471 1.330 1.00 88.25 73 TYR A C 1
ATOM 577 O O . TYR A 1 73 ? 14.400 -5.148 0.790 1.00 88.25 73 TYR A O 1
ATOM 585 N N . LEU A 1 74 ? 13.251 -6.498 2.180 1.00 88.75 74 LEU A N 1
ATOM 586 C CA . LEU A 1 74 ? 14.376 -7.377 2.472 1.00 88.75 74 LEU A CA 1
ATOM 587 C C . LEU A 1 74 ? 14.819 -8.127 1.212 1.00 88.75 74 LEU A C 1
ATOM 589 O O . LEU A 1 74 ? 16.008 -8.119 0.912 1.00 88.75 74 LEU A O 1
ATOM 593 N N . MET A 1 75 ? 13.880 -8.682 0.437 1.00 86.19 75 MET A N 1
ATOM 594 C CA . MET A 1 75 ? 14.168 -9.329 -0.848 1.00 86.19 75 MET A CA 1
ATOM 595 C C . MET A 1 75 ? 14.873 -8.375 -1.811 1.00 86.19 75 MET A C 1
ATOM 597 O O . MET A 1 75 ? 15.856 -8.765 -2.433 1.00 86.19 75 MET A O 1
ATOM 601 N N . PHE A 1 76 ? 14.433 -7.117 -1.901 1.00 81.69 76 PHE A N 1
ATOM 602 C CA . PHE A 1 76 ? 15.127 -6.127 -2.725 1.00 81.69 76 PHE A CA 1
ATOM 603 C C . PHE A 1 76 ? 16.554 -5.842 -2.241 1.00 81.69 76 PHE A C 1
ATOM 605 O O . PHE A 1 76 ? 17.416 -5.583 -3.074 1.00 81.69 76 PHE A O 1
ATOM 612 N N . CYS A 1 77 ? 16.821 -5.908 -0.933 1.00 80.00 77 CYS A N 1
ATOM 613 C CA . CYS A 1 77 ? 18.154 -5.674 -0.370 1.00 80.00 77 CYS A CA 1
ATOM 614 C C . CYS A 1 77 ? 19.097 -6.881 -0.506 1.00 80.00 77 CYS A C 1
ATOM 616 O O . CYS A 1 77 ? 20.301 -6.682 -0.660 1.00 80.00 77 CYS A O 1
ATOM 618 N N . THR A 1 78 ? 18.581 -8.111 -0.408 1.00 76.75 78 THR A N 1
ATOM 619 C CA . THR A 1 78 ? 19.401 -9.329 -0.268 1.00 76.75 78 THR A CA 1
ATOM 620 C C . THR A 1 78 ? 19.429 -10.218 -1.504 1.00 76.75 78 THR A C 1
ATOM 622 O O . THR A 1 78 ? 20.428 -10.899 -1.725 1.00 76.75 78 THR A O 1
ATOM 625 N N . ALA A 1 79 ? 18.367 -10.237 -2.310 1.00 59.75 79 ALA A N 1
ATOM 626 C CA . ALA A 1 79 ? 18.255 -11.145 -3.441 1.00 59.75 79 ALA A CA 1
ATOM 627 C C . ALA A 1 79 ? 18.617 -10.447 -4.759 1.00 59.75 79 ALA A C 1
ATOM 629 O O . ALA A 1 79 ? 18.182 -9.329 -5.047 1.00 59.75 79 ALA A O 1
ATOM 630 N N . GLU A 1 80 ? 19.363 -11.144 -5.620 1.00 59.00 80 GLU A N 1
ATOM 631 C CA . GLU A 1 80 ? 19.277 -10.881 -7.055 1.00 59.00 80 GLU A CA 1
ATOM 632 C C . GLU A 1 80 ? 17.813 -11.094 -7.459 1.00 59.00 80 GLU A C 1
ATOM 634 O O . GLU A 1 80 ? 17.220 -12.126 -7.138 1.00 59.00 80 GLU A O 1
ATOM 639 N N . ILE A 1 81 ? 17.201 -10.118 -8.130 1.00 55.78 81 ILE A N 1
ATOM 640 C CA . ILE A 1 81 ? 15.762 -10.100 -8.449 1.00 55.78 81 ILE A CA 1
ATOM 641 C C . ILE A 1 81 ? 15.482 -11.009 -9.646 1.00 55.78 81 ILE A C 1
ATOM 643 O O . ILE A 1 81 ? 14.938 -10.629 -10.677 1.00 55.78 81 ILE A O 1
ATOM 647 N N . ARG A 1 82 ? 15.893 -12.264 -9.504 1.00 59.28 82 ARG A N 1
ATOM 648 C CA . ARG A 1 82 ? 15.517 -13.359 -10.388 1.00 59.28 82 ARG A CA 1
ATOM 649 C C . ARG A 1 82 ? 14.056 -13.753 -10.141 1.00 59.28 82 ARG A C 1
ATOM 651 O O . ARG A 1 82 ? 13.380 -14.179 -11.062 1.00 59.28 82 ARG A O 1
ATOM 658 N N . TRP A 1 83 ? 13.525 -13.462 -8.950 1.00 70.50 83 TRP A N 1
ATOM 659 C CA . TRP A 1 83 ? 12.198 -13.880 -8.497 1.00 70.50 83 TRP A CA 1
ATOM 660 C C . TRP A 1 83 ? 11.144 -12.759 -8.512 1.00 70.50 83 TRP A C 1
ATOM 662 O O . TRP A 1 83 ? 10.540 -12.450 -7.483 1.00 70.50 83 TRP A O 1
ATOM 672 N N . HIS A 1 84 ? 10.909 -12.131 -9.669 1.00 76.62 84 HIS A N 1
ATOM 673 C CA . HIS A 1 84 ? 9.885 -11.078 -9.797 1.00 76.62 84 HIS A CA 1
ATOM 674 C C . HIS A 1 84 ? 8.485 -11.586 -9.415 1.00 76.62 84 HIS A C 1
ATOM 676 O O . HIS A 1 84 ? 7.778 -10.905 -8.678 1.00 76.62 84 HIS A O 1
ATOM 682 N N . GLY A 1 85 ? 8.122 -12.802 -9.840 1.00 80.81 85 GLY A N 1
ATOM 683 C CA . GLY A 1 85 ? 6.848 -13.428 -9.470 1.00 80.81 85 GLY A CA 1
ATOM 684 C C . GLY A 1 85 ? 6.685 -13.619 -7.962 1.00 80.81 85 GLY A C 1
ATOM 685 O O . GLY A 1 85 ? 5.617 -13.360 -7.422 1.00 80.81 85 GLY A O 1
ATOM 686 N N . ILE A 1 86 ? 7.763 -13.970 -7.248 1.00 85.94 86 ILE A N 1
ATOM 687 C CA . ILE A 1 86 ? 7.727 -14.092 -5.781 1.00 85.94 86 ILE A CA 1
ATOM 688 C C . ILE A 1 86 ? 7.557 -12.716 -5.130 1.00 85.94 86 ILE A C 1
ATOM 690 O O . ILE A 1 86 ? 6.796 -12.583 -4.178 1.00 85.94 86 ILE A O 1
ATOM 694 N N . ALA A 1 87 ? 8.228 -11.678 -5.638 1.00 85.31 87 ALA A N 1
ATOM 695 C CA . ALA A 1 87 ? 8.064 -10.322 -5.115 1.00 85.31 87 ALA A CA 1
ATOM 696 C C . ALA A 1 87 ? 6.615 -9.817 -5.267 1.00 85.31 87 ALA A C 1
ATOM 698 O O . ALA A 1 87 ? 6.073 -9.232 -4.329 1.00 85.31 87 ALA A O 1
ATOM 699 N N . LEU A 1 88 ? 5.979 -10.089 -6.412 1.00 85.69 88 LEU A N 1
ATOM 700 C CA . LEU A 1 88 ? 4.561 -9.796 -6.653 1.00 85.69 88 LEU A CA 1
ATOM 701 C C . LEU A 1 88 ? 3.661 -10.599 -5.703 1.00 85.69 88 LEU A C 1
ATOM 703 O O . LEU A 1 88 ? 2.910 -10.010 -4.933 1.00 85.69 88 LEU A O 1
ATOM 707 N N . ALA A 1 89 ? 3.868 -11.914 -5.612 1.00 89.12 89 ALA A N 1
ATOM 708 C CA . ALA A 1 89 ? 3.135 -12.780 -4.690 1.00 89.12 89 ALA A CA 1
ATOM 709 C C . ALA A 1 89 ? 3.225 -12.323 -3.221 1.00 89.12 89 ALA A C 1
ATOM 711 O O . ALA A 1 89 ? 2.243 -12.390 -2.478 1.00 89.12 89 ALA A O 1
ATOM 712 N N . VAL A 1 90 ? 4.388 -11.826 -2.782 1.00 91.12 90 VAL A N 1
ATOM 713 C CA . VAL A 1 90 ? 4.556 -11.242 -1.442 1.00 91.12 90 VAL A CA 1
ATOM 714 C C . VAL A 1 90 ? 3.723 -9.968 -1.293 1.00 91.12 90 VAL A C 1
ATOM 716 O O . VAL A 1 90 ? 3.034 -9.821 -0.279 1.00 91.12 90 VAL A O 1
ATOM 719 N N . ILE A 1 91 ? 3.732 -9.068 -2.282 1.00 89.12 91 ILE A N 1
ATOM 720 C CA . ILE A 1 91 ? 2.879 -7.868 -2.274 1.00 89.12 91 ILE A CA 1
ATOM 721 C C . ILE A 1 91 ? 1.419 -8.280 -2.124 1.00 89.12 91 ILE A C 1
ATOM 723 O O . ILE A 1 91 ? 0.760 -7.844 -1.178 1.00 89.12 91 ILE A O 1
ATOM 727 N N . ASP A 1 92 ? 0.948 -9.174 -2.985 1.00 89.75 92 ASP A N 1
ATOM 728 C CA . ASP A 1 92 ? -0.457 -9.549 -3.031 1.00 89.75 92 ASP A CA 1
ATOM 729 C C . ASP A 1 92 ? -0.902 -10.334 -1.797 1.00 89.75 92 ASP A C 1
ATOM 731 O O . ASP A 1 92 ? -2.003 -10.106 -1.299 1.00 89.75 92 ASP A O 1
ATOM 735 N N . SER A 1 93 ? -0.025 -11.133 -1.183 1.00 91.62 93 SER A N 1
ATOM 736 C CA . SER A 1 93 ? -0.303 -11.742 0.127 1.00 91.62 93 SER A CA 1
ATOM 737 C C . SER A 1 93 ? -0.576 -10.696 1.219 1.00 91.62 93 SER A C 1
ATOM 739 O O . SER A 1 93 ? -1.519 -10.834 2.005 1.00 91.62 93 SER A O 1
ATOM 741 N N . GLY A 1 94 ? 0.190 -9.601 1.237 1.00 91.44 94 GLY A N 1
ATOM 742 C CA . GLY A 1 94 ? -0.048 -8.492 2.157 1.00 91.44 94 GLY A CA 1
ATOM 743 C C . GLY A 1 94 ? -1.330 -7.754 1.838 1.00 91.44 94 GLY A C 1
ATOM 744 O O . GLY A 1 94 ? -2.097 -7.416 2.740 1.00 91.44 94 GLY A O 1
ATOM 745 N N . SER A 1 95 ? -1.578 -7.528 0.555 1.00 89.75 95 SER A N 1
ATOM 746 C CA . SER A 1 95 ? -2.778 -6.863 0.084 1.00 89.75 95 SER A CA 1
ATOM 747 C C . SER A 1 95 ? -4.027 -7.689 0.487 1.00 89.75 95 SER A C 1
ATOM 749 O O . SER A 1 95 ? -4.997 -7.110 0.990 1.00 89.75 95 SER A O 1
ATOM 751 N N . ILE A 1 96 ? -4.009 -9.028 0.388 1.00 90.31 96 ILE A N 1
ATOM 752 C CA . ILE A 1 96 ? -5.102 -9.900 0.874 1.00 90.31 96 ILE A CA 1
ATOM 753 C C . ILE A 1 96 ? -5.322 -9.676 2.368 1.00 90.31 96 ILE A C 1
ATOM 755 O O . ILE A 1 96 ? -6.459 -9.553 2.825 1.00 90.31 96 ILE A O 1
ATOM 759 N N . SER A 1 97 ? -4.235 -9.579 3.133 1.00 91.69 97 SER A N 1
ATOM 760 C CA . SER A 1 97 ? -4.290 -9.296 4.565 1.00 91.69 97 SER A CA 1
ATOM 761 C C . SER A 1 97 ? -4.991 -7.959 4.859 1.00 91.69 97 SER A C 1
ATOM 763 O O . SER A 1 97 ? -5.833 -7.891 5.760 1.00 91.69 97 SER A O 1
ATOM 765 N N . MET A 1 98 ? -4.747 -6.915 4.054 1.00 90.44 98 MET A N 1
ATOM 766 C CA . MET A 1 98 ? -5.468 -5.635 4.158 1.00 90.44 98 MET A CA 1
ATOM 767 C C . MET A 1 98 ? -6.953 -5.757 3.838 1.00 90.44 98 MET A C 1
ATOM 769 O O . MET A 1 98 ? -7.781 -5.127 4.493 1.00 90.44 98 MET A O 1
ATOM 773 N N . LEU A 1 99 ? -7.311 -6.556 2.841 1.00 89.25 99 LEU A N 1
ATOM 774 C CA . LEU A 1 99 ? -8.704 -6.752 2.468 1.00 89.25 99 LEU A CA 1
ATOM 775 C C . LEU A 1 99 ? -9.465 -7.560 3.520 1.00 89.25 99 LEU A C 1
ATOM 777 O O . LEU A 1 99 ? -10.587 -7.211 3.894 1.00 89.25 99 LEU A O 1
ATOM 781 N N . CYS A 1 100 ? -8.837 -8.602 4.061 1.00 87.62 100 CYS A N 1
ATOM 782 C CA . CYS A 1 100 ? -9.331 -9.327 5.225 1.00 87.62 100 CYS A CA 1
ATOM 783 C C . CYS A 1 100 ? -9.512 -8.375 6.414 1.00 87.62 100 CYS A C 1
ATOM 785 O O . CYS A 1 100 ? -10.541 -8.431 7.085 1.00 87.62 100 CYS A O 1
ATOM 787 N N . PHE A 1 101 ? -8.572 -7.448 6.639 1.00 89.56 101 PHE A N 1
ATOM 788 C CA . PHE A 1 101 ? -8.740 -6.383 7.628 1.00 89.56 101 PHE A CA 1
ATOM 789 C C . PHE A 1 101 ? -9.951 -5.495 7.311 1.00 89.56 101 PHE A C 1
ATOM 791 O O . PHE A 1 101 ? -10.803 -5.321 8.175 1.00 89.56 101 PHE A O 1
ATOM 798 N N . ALA A 1 102 ? -10.063 -4.950 6.098 1.00 89.56 102 ALA A N 1
ATOM 799 C CA . ALA A 1 102 ? -11.128 -4.021 5.717 1.00 89.56 102 ALA A CA 1
ATOM 800 C C . ALA A 1 102 ? -12.518 -4.665 5.821 1.00 89.56 102 ALA A C 1
ATOM 802 O O . ALA A 1 102 ? -13.461 -4.056 6.324 1.00 89.56 102 ALA A O 1
ATOM 803 N N . THR A 1 103 ? -12.645 -5.920 5.391 1.00 84.12 103 THR A N 1
ATOM 804 C CA . THR A 1 103 ? -13.891 -6.696 5.480 1.00 84.12 103 THR A CA 1
ATOM 805 C C . THR A 1 103 ? -14.242 -7.048 6.923 1.00 84.12 103 THR A C 1
ATOM 807 O O . THR A 1 103 ? -15.398 -6.894 7.319 1.00 84.12 103 THR A O 1
ATOM 810 N N . ALA A 1 104 ? -13.256 -7.439 7.742 1.00 80.62 104 ALA A N 1
ATOM 811 C CA . ALA A 1 104 ? -13.457 -7.615 9.178 1.00 80.62 104 ALA A CA 1
ATOM 812 C C . ALA A 1 104 ? -13.949 -6.307 9.803 1.00 80.62 104 ALA A C 1
ATOM 814 O O . ALA A 1 104 ? -14.985 -6.258 10.461 1.00 80.62 104 ALA A O 1
ATOM 815 N N . TYR A 1 105 ? -13.198 -5.235 9.558 1.00 80.75 105 TYR A N 1
ATOM 816 C CA . TYR A 1 105 ? -13.358 -3.934 10.180 1.00 80.75 105 TYR A CA 1
ATOM 817 C C . TYR A 1 105 ? -14.543 -3.144 9.627 1.00 80.75 105 TYR A C 1
ATOM 819 O O . TYR A 1 105 ? -14.942 -2.180 10.247 1.00 80.75 105 TYR A O 1
ATOM 827 N N . THR A 1 106 ? -15.185 -3.521 8.528 1.00 77.62 106 THR A N 1
ATOM 828 C CA . THR A 1 106 ? -16.459 -2.895 8.124 1.00 77.62 106 THR A CA 1
ATOM 829 C C . THR A 1 106 ? -17.640 -3.496 8.884 1.00 77.62 106 THR A C 1
ATOM 831 O O . THR A 1 106 ? -18.468 -2.755 9.405 1.00 77.62 106 THR A O 1
ATOM 834 N N . LYS A 1 107 ? -17.693 -4.823 9.054 1.00 64.94 107 LYS A N 1
ATOM 835 C CA . LYS A 1 107 ? -18.885 -5.567 9.522 1.00 64.94 107 LYS A CA 1
ATOM 836 C C . LYS A 1 107 ? -19.108 -5.629 11.045 1.00 64.94 107 LYS A C 1
ATOM 838 O O . LYS A 1 107 ? -19.647 -6.604 11.557 1.00 64.94 107 LYS A O 1
ATOM 843 N N . GLY A 1 108 ? -18.718 -4.595 11.787 1.00 59.75 108 GLY A N 1
ATOM 844 C CA . GLY A 1 108 ? -18.988 -4.533 13.234 1.00 59.75 108 GLY A CA 1
ATOM 845 C C . GLY A 1 108 ? -18.276 -5.608 14.078 1.00 59.75 108 GLY A C 1
ATOM 846 O O . GLY A 1 108 ? -17.062 -5.796 13.966 1.00 59.75 108 GLY A O 1
ATOM 847 N N . THR A 1 109 ? -19.022 -6.235 14.991 1.00 56.31 109 THR A N 1
ATOM 848 C CA . THR A 1 109 ? -18.535 -7.066 16.109 1.00 56.31 109 THR A CA 1
ATOM 849 C C . THR A 1 109 ? -18.422 -8.561 15.791 1.00 56.31 109 THR A C 1
ATOM 851 O O . THR A 1 109 ? -17.774 -9.292 16.542 1.00 56.31 109 THR A O 1
ATOM 854 N N . VAL A 1 110 ? -18.993 -9.015 14.666 1.00 58.25 110 VAL A N 1
ATOM 855 C CA . VAL A 1 110 ? -19.037 -10.431 14.270 1.00 58.25 110 VAL A CA 1
ATOM 856 C C . VAL A 1 110 ? -18.259 -10.654 12.976 1.00 58.25 110 VAL A C 1
ATOM 858 O O . VAL A 1 110 ? -18.638 -10.213 11.889 1.00 58.25 110 VAL A O 1
ATOM 861 N N . PHE A 1 111 ? -17.159 -11.395 13.085 1.00 58.38 111 PHE A N 1
ATOM 862 C CA . PHE A 1 111 ? -16.320 -11.741 11.946 1.00 58.38 111 PHE A CA 1
ATOM 863 C C . PHE A 1 111 ? -16.914 -12.918 11.157 1.00 58.38 111 PHE A C 1
ATOM 865 O O . PHE A 1 111 ? -16.876 -14.064 11.603 1.00 58.38 111 PHE A O 1
ATOM 872 N N . HIS A 1 112 ? -17.455 -12.638 9.971 1.00 63.72 112 HIS A N 1
ATOM 873 C CA . HIS A 1 112 ? -18.080 -13.642 9.106 1.00 63.72 112 HIS A CA 1
ATOM 874 C C . HIS A 1 112 ? -17.062 -14.275 8.150 1.00 63.72 112 HIS A C 1
ATOM 876 O O . HIS A 1 112 ? -16.963 -13.903 6.980 1.00 63.72 112 HIS A O 1
ATOM 882 N N . TRP A 1 113 ? -16.343 -15.286 8.641 1.00 64.31 113 TRP A N 1
ATOM 883 C CA . TRP A 1 113 ? -15.281 -15.990 7.906 1.00 64.31 113 TRP A CA 1
ATOM 884 C C . TRP A 1 113 ? -15.707 -16.500 6.517 1.00 64.31 113 TRP A C 1
ATOM 886 O O . TRP A 1 113 ? -14.937 -16.439 5.561 1.00 64.31 113 TRP A O 1
ATOM 896 N N . ARG A 1 114 ? -16.973 -16.920 6.368 1.00 67.25 114 ARG A N 1
ATOM 897 C CA . ARG A 1 114 ? -17.530 -17.434 5.102 1.00 67.25 114 ARG A CA 1
ATOM 898 C C . ARG A 1 114 ? -17.439 -16.462 3.927 1.00 67.25 114 ARG A C 1
ATOM 900 O O . ARG A 1 114 ? -17.206 -16.906 2.814 1.00 67.25 114 ARG A O 1
ATOM 907 N N . GLN A 1 115 ? -17.609 -15.162 4.150 1.00 65.56 115 GLN A N 1
ATOM 908 C CA . GLN A 1 115 ? -17.557 -14.174 3.063 1.00 65.56 115 GLN A CA 1
ATOM 909 C C . GLN A 1 115 ? -16.122 -13.724 2.772 1.00 65.56 115 GLN A C 1
ATOM 911 O O . GLN A 1 115 ? -15.789 -13.412 1.631 1.00 65.56 115 GLN A O 1
ATOM 916 N N . THR A 1 116 ? -15.255 -13.763 3.785 1.00 67.56 116 THR A N 1
ATOM 917 C CA . THR A 1 116 ? -13.815 -13.550 3.622 1.00 67.56 116 THR A CA 1
ATOM 918 C C . THR A 1 116 ? -13.183 -14.652 2.766 1.00 67.56 116 THR A C 1
ATOM 920 O O . THR A 1 116 ? -12.263 -14.359 2.013 1.00 67.56 116 THR A O 1
ATOM 923 N N . HIS A 1 117 ? -13.705 -15.885 2.791 1.00 72.94 117 HIS A N 1
ATOM 924 C CA . HIS A 1 117 ? -13.188 -16.992 1.976 1.00 72.94 117 HIS A CA 1
ATOM 925 C C . HIS A 1 117 ? -13.249 -16.753 0.467 1.00 72.94 117 HIS A C 1
ATOM 927 O O . HIS A 1 117 ? -12.253 -16.994 -0.204 1.00 72.94 117 HIS A O 1
ATOM 933 N N . THR A 1 118 ? -14.372 -16.277 -0.078 1.00 74.19 118 THR A N 1
ATOM 934 C CA . THR A 1 118 ? -14.500 -16.037 -1.531 1.00 74.19 118 THR A CA 1
ATOM 935 C C . THR A 1 118 ? -13.487 -15.001 -2.009 1.00 74.19 118 THR A C 1
ATOM 937 O O . THR A 1 118 ? -12.861 -15.144 -3.055 1.00 74.19 118 THR A O 1
ATOM 940 N N . ILE A 1 119 ? -13.292 -13.972 -1.190 1.00 73.31 119 ILE A N 1
ATOM 941 C CA . ILE A 1 119 ? -12.355 -12.889 -1.445 1.00 73.31 119 ILE A CA 1
ATOM 942 C C . ILE A 1 119 ? -10.901 -13.373 -1.309 1.00 73.31 119 ILE A C 1
ATOM 944 O O . ILE A 1 119 ? -10.073 -13.108 -2.178 1.00 73.31 119 ILE A O 1
ATOM 948 N N . ALA A 1 120 ? -10.601 -14.130 -0.251 1.00 75.50 120 ALA A N 1
ATOM 949 C CA . ALA A 1 120 ? -9.288 -14.727 -0.030 1.00 75.50 120 ALA A CA 1
ATOM 950 C C . ALA A 1 120 ? -8.928 -15.738 -1.129 1.00 75.50 120 ALA A C 1
ATOM 952 O O . ALA A 1 120 ? -7.771 -15.813 -1.525 1.00 75.50 120 ALA A O 1
ATOM 953 N N . PHE A 1 121 ? -9.911 -16.471 -1.658 1.00 81.12 121 PHE A N 1
ATOM 954 C CA . PHE A 1 121 ? -9.722 -17.379 -2.785 1.00 81.12 121 PHE A CA 1
ATOM 955 C C . PHE A 1 121 ? -9.334 -16.625 -4.060 1.00 81.12 121 PHE A C 1
ATOM 957 O O . PHE A 1 121 ? -8.367 -17.006 -4.712 1.00 81.12 121 PHE A O 1
ATOM 964 N N . GLY A 1 122 ? -10.017 -15.518 -4.377 1.00 77.50 122 GLY A N 1
ATOM 965 C CA . GLY A 1 122 ? -9.631 -14.651 -5.497 1.00 77.50 122 GLY A CA 1
ATOM 966 C C . GLY A 1 122 ? -8.209 -14.099 -5.351 1.00 77.50 122 GLY A C 1
ATOM 967 O O . GLY A 1 122 ? -7.441 -14.111 -6.308 1.00 77.50 122 GLY A O 1
ATOM 968 N N . GLY A 1 123 ? -7.824 -13.697 -4.138 1.00 81.75 123 GLY A N 1
ATOM 969 C CA . GLY A 1 123 ? -6.449 -13.289 -3.849 1.00 81.75 123 GLY A CA 1
ATOM 970 C C . GLY A 1 123 ? -5.431 -14.426 -3.983 1.00 81.75 123 GLY A C 1
ATOM 971 O O . GLY A 1 123 ? -4.343 -14.222 -4.509 1.00 81.75 123 GLY A O 1
ATOM 972 N N . LEU A 1 124 ? -5.783 -15.642 -3.561 1.00 84.50 124 LEU A N 1
ATOM 973 C CA . LEU A 1 124 ? -4.913 -16.811 -3.687 1.00 84.50 124 LEU A CA 1
ATOM 974 C C . LEU A 1 124 ? -4.698 -17.208 -5.152 1.00 84.50 124 LEU A C 1
ATOM 976 O O . LEU A 1 124 ? -3.577 -17.541 -5.528 1.00 84.50 124 LEU A O 1
ATOM 980 N N . LEU A 1 125 ? -5.736 -17.120 -5.989 1.00 86.12 125 LEU A N 1
ATOM 981 C CA . LEU A 1 125 ? -5.593 -17.297 -7.436 1.00 86.12 125 LEU A CA 1
ATOM 982 C C . LEU A 1 125 ? -4.635 -16.269 -8.041 1.00 86.12 125 LEU A C 1
ATOM 984 O O . LEU A 1 125 ? -3.871 -16.615 -8.936 1.00 86.12 125 LEU A O 1
ATOM 988 N N . LEU A 1 126 ? -4.646 -15.036 -7.533 1.00 84.50 126 LEU A N 1
ATOM 989 C CA . LEU A 1 126 ? -3.730 -13.999 -7.987 1.00 84.50 126 LEU A CA 1
ATOM 990 C C . LEU A 1 126 ? -2.278 -14.277 -7.560 1.00 84.50 126 LEU A C 1
ATOM 992 O O . LEU A 1 126 ? -1.383 -14.188 -8.388 1.00 84.50 126 LEU A O 1
ATOM 996 N N . ILE A 1 127 ? -2.046 -14.760 -6.336 1.00 87.12 127 ILE A N 1
ATOM 997 C CA . ILE A 1 127 ? -0.713 -15.237 -5.916 1.00 87.12 127 ILE A CA 1
ATOM 998 C C . ILE A 1 127 ? -0.207 -16.348 -6.847 1.00 87.12 127 ILE A C 1
ATOM 1000 O O . ILE A 1 127 ? 0.951 -16.342 -7.264 1.00 87.12 127 ILE A O 1
ATOM 1004 N N . VAL A 1 128 ? -1.070 -17.314 -7.175 1.00 86.56 128 VAL A N 1
ATOM 1005 C CA . VAL A 1 128 ? -0.722 -18.399 -8.104 1.00 86.56 128 VAL A CA 1
ATOM 1006 C C . VAL A 1 128 ? -0.420 -17.837 -9.492 1.00 86.56 128 VAL A C 1
ATOM 1008 O O . VAL A 1 128 ? 0.571 -18.237 -10.098 1.00 86.56 128 VAL A O 1
ATOM 1011 N N . TRP A 1 129 ? -1.224 -16.887 -9.975 1.00 86.69 129 TRP A N 1
ATOM 1012 C CA . TRP A 1 129 ? -0.975 -16.179 -11.227 1.00 86.69 129 TRP A CA 1
ATOM 1013 C C . TRP A 1 129 ? 0.404 -15.516 -11.231 1.00 86.69 129 TRP A C 1
ATOM 1015 O O . TRP A 1 129 ? 1.181 -15.766 -12.149 1.00 86.69 129 TRP A O 1
ATOM 1025 N N . ASP A 1 130 ? 0.762 -14.752 -10.202 1.00 86.62 130 ASP A N 1
ATOM 1026 C CA . ASP A 1 130 ? 2.039 -14.031 -10.142 1.00 86.62 130 ASP A CA 1
ATOM 1027 C C . ASP A 1 130 ? 3.251 -14.960 -10.139 1.00 86.62 130 ASP A C 1
ATOM 1029 O O . ASP A 1 130 ? 4.243 -14.697 -10.823 1.00 86.62 130 ASP A O 1
ATOM 1033 N N . ILE A 1 131 ? 3.162 -16.078 -9.414 1.00 85.19 131 ILE A N 1
ATOM 1034 C CA . ILE A 1 131 ? 4.214 -17.100 -9.397 1.00 85.19 131 ILE A CA 1
ATOM 1035 C C . ILE A 1 131 ? 4.340 -17.747 -10.776 1.00 85.19 131 ILE A C 1
ATOM 1037 O O . ILE A 1 131 ? 5.446 -17.854 -11.302 1.00 85.19 131 ILE A O 1
ATOM 1041 N N . LEU A 1 132 ? 3.216 -18.167 -11.365 1.00 83.62 132 LEU A N 1
ATOM 1042 C CA . LEU A 1 132 ? 3.213 -18.872 -12.645 1.00 83.62 132 LEU A CA 1
ATOM 1043 C C . LEU A 1 132 ? 3.657 -17.991 -13.797 1.00 83.62 132 LEU A C 1
ATOM 1045 O O . LEU A 1 132 ? 4.186 -18.502 -14.771 1.00 83.62 132 LEU A O 1
ATOM 1049 N N . THR A 1 133 ? 3.410 -16.692 -13.723 1.00 78.94 133 THR A N 1
ATOM 1050 C CA . THR A 1 133 ? 3.589 -15.814 -14.872 1.00 78.94 133 THR A CA 1
ATOM 1051 C C . THR A 1 133 ? 4.811 -14.906 -14.737 1.00 78.94 133 THR A C 1
ATOM 1053 O O . THR A 1 133 ? 5.379 -14.510 -15.752 1.00 78.94 133 THR A O 1
ATOM 1056 N N . GLY A 1 134 ? 5.295 -14.662 -13.512 1.00 69.81 134 GLY A N 1
ATOM 1057 C CA . GLY A 1 134 ? 6.408 -13.764 -13.189 1.00 69.81 134 GLY A CA 1
ATOM 1058 C C . GLY A 1 134 ? 7.721 -14.003 -13.941 1.00 69.81 134 GLY A C 1
ATOM 1059 O O . GLY A 1 134 ? 8.503 -13.064 -14.096 1.00 69.81 134 GLY A O 1
ATOM 1060 N N . GLU A 1 135 ? 7.961 -15.224 -14.427 1.00 66.94 135 GLU A N 1
ATOM 1061 C CA . GLU A 1 135 ? 9.170 -15.598 -15.180 1.00 66.94 135 GLU A CA 1
ATOM 1062 C C . GLU A 1 135 ? 8.998 -15.545 -16.707 1.00 66.94 135 GLU A C 1
ATOM 1064 O O . GLU A 1 135 ? 9.986 -15.526 -17.441 1.00 66.94 135 GLU A O 1
ATOM 1069 N N . PHE A 1 136 ? 7.765 -15.460 -17.213 1.00 66.38 136 PHE A N 1
ATOM 1070 C CA . PHE A 1 136 ? 7.481 -15.532 -18.652 1.00 66.38 136 PHE A CA 1
ATOM 1071 C C . PHE A 1 136 ? 7.568 -14.179 -19.373 1.00 66.38 136 PHE A C 1
ATOM 1073 O O . PHE A 1 136 ? 7.351 -14.099 -20.583 1.00 66.38 136 PHE A O 1
ATOM 1080 N N . TYR A 1 137 ? 7.910 -13.102 -18.665 1.00 71.12 137 TYR A N 1
ATOM 1081 C CA . TYR A 1 137 ? 7.823 -11.752 -19.210 1.00 71.12 137 TYR A CA 1
ATOM 1082 C C . TYR A 1 137 ? 9.131 -11.244 -19.808 1.00 71.12 137 TYR A C 1
ATOM 1084 O O . TYR A 1 137 ? 9.992 -10.694 -19.110 1.00 71.12 137 TYR A O 1
ATOM 1092 N N . GLN A 1 138 ? 9.236 -11.372 -21.129 1.00 70.62 138 GLN A N 1
ATOM 1093 C CA . GLN A 1 138 ? 10.436 -11.008 -21.884 1.00 70.62 138 GLN A CA 1
ATOM 1094 C C . GLN A 1 138 ? 10.424 -9.571 -22.414 1.00 70.62 138 GLN A C 1
ATOM 1096 O O . GLN A 1 138 ? 11.475 -9.063 -22.795 1.00 70.62 138 GLN A O 1
ATOM 1101 N N . ASN A 1 139 ? 9.270 -8.895 -22.423 1.00 77.12 139 ASN A N 1
ATOM 1102 C CA . ASN A 1 139 ? 9.166 -7.504 -22.865 1.00 77.12 139 ASN A CA 1
ATOM 1103 C C . ASN A 1 139 ? 8.298 -6.630 -21.925 1.00 77.12 139 ASN A C 1
ATOM 1105 O O . ASN A 1 139 ? 7.505 -7.161 -21.138 1.00 77.12 139 ASN A O 1
ATOM 1109 N N . PRO A 1 140 ? 8.431 -5.289 -21.993 1.00 73.06 140 PRO A N 1
ATOM 1110 C CA . PRO A 1 140 ? 7.712 -4.358 -21.115 1.00 73.06 140 PRO A CA 1
ATOM 1111 C C . PRO A 1 140 ? 6.188 -4.438 -21.227 1.00 73.06 140 PRO A C 1
ATOM 1113 O O . PRO A 1 140 ? 5.491 -4.353 -20.220 1.00 73.06 140 PRO A O 1
A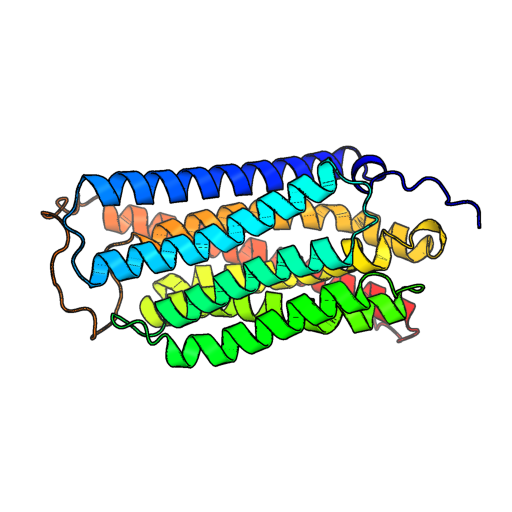TOM 1116 N N . THR A 1 141 ? 5.656 -4.641 -22.434 1.00 76.75 141 THR A N 1
ATOM 1117 C CA . THR A 1 141 ? 4.207 -4.718 -22.672 1.00 76.75 141 THR A CA 1
ATOM 1118 C C . THR A 1 141 ? 3.592 -5.949 -22.010 1.00 76.75 141 THR A C 1
ATOM 1120 O O . THR A 1 141 ? 2.566 -5.844 -21.341 1.00 76.75 141 THR A O 1
ATOM 1123 N N . GLN A 1 142 ? 4.241 -7.110 -22.134 1.00 79.19 142 GLN A N 1
ATOM 1124 C CA . GLN A 1 142 ? 3.834 -8.338 -21.451 1.00 79.19 142 GLN A CA 1
ATOM 1125 C C . GLN A 1 142 ? 3.903 -8.163 -19.933 1.00 79.19 142 GLN A C 1
ATOM 1127 O O . GLN A 1 142 ? 2.953 -8.537 -19.250 1.00 79.19 142 GLN A O 1
ATOM 1132 N N . ARG A 1 143 ? 4.961 -7.519 -19.410 1.00 77.88 143 ARG A N 1
ATOM 1133 C CA . ARG A 1 143 ? 5.043 -7.175 -17.978 1.00 77.88 143 ARG A CA 1
ATOM 1134 C C . ARG A 1 143 ? 3.930 -6.244 -17.524 1.00 77.88 143 ARG A C 1
ATOM 1136 O O . ARG A 1 143 ? 3.448 -6.384 -16.410 1.00 77.88 143 ARG A O 1
ATOM 1143 N N . LEU A 1 144 ? 3.504 -5.296 -18.346 1.00 79.31 144 LEU A N 1
ATOM 1144 C CA . LEU A 1 144 ? 2.420 -4.402 -17.959 1.00 79.31 144 LEU A CA 1
ATOM 1145 C C . LEU A 1 144 ? 1.090 -5.154 -17.818 1.00 79.31 144 LEU A C 1
ATOM 1147 O O . LEU A 1 144 ? 0.412 -5.009 -16.803 1.00 79.31 144 LEU A O 1
ATOM 1151 N N . ILE A 1 145 ? 0.738 -5.973 -18.813 1.00 79.50 145 ILE A N 1
ATOM 1152 C CA . ILE A 1 145 ? -0.509 -6.761 -18.822 1.00 79.50 145 ILE A CA 1
ATOM 1153 C C . ILE A 1 145 ? -0.556 -7.709 -17.621 1.00 79.50 145 ILE A C 1
ATOM 1155 O O . ILE A 1 145 ? -1.577 -7.841 -16.955 1.00 79.50 145 ILE A O 1
ATOM 1159 N N . ALA A 1 146 ? 0.580 -8.324 -17.335 1.00 78.69 146 ALA A N 1
ATOM 1160 C CA . ALA A 1 146 ? 0.809 -9.216 -16.218 1.00 78.69 146 ALA A CA 1
ATOM 1161 C C . ALA A 1 146 ? 0.561 -8.622 -14.837 1.00 78.69 146 ALA A C 1
ATOM 1163 O O . ALA A 1 146 ? -0.025 -9.264 -13.973 1.00 78.69 146 ALA A O 1
ATOM 1164 N N . ILE A 1 147 ? 1.062 -7.405 -14.649 1.00 81.62 147 ILE A N 1
ATOM 1165 C CA . ILE A 1 147 ? 1.085 -6.689 -13.378 1.00 81.62 147 ILE A CA 1
ATOM 1166 C C . ILE A 1 147 ? -0.238 -5.968 -13.120 1.00 81.62 147 ILE A C 1
ATOM 1168 O O . ILE A 1 147 ? -0.592 -5.706 -11.970 1.00 81.62 147 ILE A O 1
ATOM 1172 N N . ALA A 1 148 ? -0.964 -5.612 -14.182 1.00 83.00 148 ALA A N 1
ATOM 1173 C CA . ALA A 1 148 ? -2.183 -4.825 -14.080 1.00 83.00 148 ALA A CA 1
ATOM 1174 C C . ALA A 1 148 ? -3.207 -5.401 -13.076 1.00 83.00 148 ALA A C 1
ATOM 1176 O O . ALA A 1 148 ? -3.706 -4.615 -12.267 1.00 83.00 148 ALA A O 1
ATOM 1177 N N . PRO A 1 149 ? -3.486 -6.723 -13.031 1.00 83.50 149 PRO A N 1
ATOM 1178 C CA . PRO A 1 149 ? -4.366 -7.308 -12.019 1.00 83.50 149 PRO A CA 1
ATOM 1179 C C . PRO A 1 149 ? -3.910 -7.023 -10.581 1.00 83.50 149 PRO A C 1
ATOM 1181 O O . PRO A 1 149 ? -4.697 -6.499 -9.790 1.00 83.50 149 PRO A O 1
ATOM 1184 N N . SER A 1 150 ? -2.641 -7.293 -10.257 1.00 85.06 150 SER A N 1
ATOM 1185 C CA . SER A 1 150 ? -2.064 -7.067 -8.923 1.00 85.06 150 SER A CA 1
ATOM 1186 C C . SER A 1 150 ? -2.084 -5.591 -8.540 1.00 85.06 150 SER A C 1
ATOM 1188 O O . SER A 1 150 ? -2.456 -5.228 -7.423 1.00 85.06 150 SER A O 1
ATOM 1190 N N . ALA A 1 151 ? -1.757 -4.708 -9.486 1.00 84.75 151 ALA A N 1
ATOM 1191 C CA . ALA A 1 151 ? -1.767 -3.265 -9.273 1.00 84.75 151 ALA A CA 1
ATOM 1192 C C . ALA A 1 151 ? -3.184 -2.731 -8.981 1.00 84.75 151 ALA A C 1
ATOM 1194 O O . ALA A 1 151 ? -3.379 -1.960 -8.033 1.00 84.75 151 ALA A O 1
ATOM 1195 N N . VAL A 1 152 ? -4.187 -3.172 -9.751 1.00 85.06 152 VAL A N 1
ATOM 1196 C CA . VAL A 1 152 ? -5.598 -2.788 -9.570 1.00 85.06 152 VAL A CA 1
ATOM 1197 C C . VAL A 1 152 ? -6.146 -3.319 -8.247 1.00 85.06 152 VAL A C 1
ATOM 1199 O O . VAL A 1 152 ? -6.796 -2.574 -7.505 1.00 85.06 152 VAL A O 1
ATOM 1202 N N . LEU A 1 153 ? -5.876 -4.583 -7.922 1.00 83.50 153 LEU A N 1
ATOM 1203 C CA . LEU A 1 153 ? -6.363 -5.196 -6.691 1.00 83.50 153 LEU A CA 1
ATOM 1204 C C . LEU A 1 153 ? -5.688 -4.607 -5.455 1.00 83.50 153 LEU A C 1
ATOM 1206 O O . LEU A 1 153 ? -6.394 -4.151 -4.556 1.00 83.50 153 LEU A O 1
ATOM 1210 N N . THR A 1 154 ? -4.360 -4.484 -5.443 1.00 85.56 154 THR A N 1
ATOM 1211 C CA . THR A 1 154 ? -3.631 -3.834 -4.342 1.00 85.56 154 THR A CA 1
ATOM 1212 C C . THR A 1 154 ? -4.141 -2.406 -4.102 1.00 85.56 154 THR A C 1
ATOM 1214 O O . THR A 1 154 ? -4.425 -2.039 -2.960 1.00 85.56 154 THR A O 1
ATOM 1217 N N . THR A 1 155 ? -4.357 -1.623 -5.166 1.00 88.75 155 THR A N 1
ATOM 1218 C CA . THR A 1 155 ? -4.946 -0.273 -5.074 1.00 88.75 155 THR A CA 1
ATOM 1219 C C . THR A 1 155 ? -6.340 -0.302 -4.445 1.00 88.75 155 THR A C 1
ATOM 1221 O O . THR A 1 155 ? -6.617 0.417 -3.481 1.00 88.75 155 THR A O 1
ATOM 1224 N N . SER A 1 156 ? -7.214 -1.174 -4.947 1.00 87.00 156 SER A N 1
ATOM 1225 C CA . SER A 1 156 ? -8.593 -1.306 -4.464 1.00 87.00 156 SER A CA 1
ATOM 1226 C C . SER A 1 156 ? -8.651 -1.714 -2.990 1.00 87.00 156 SER A C 1
ATOM 1228 O O . SER A 1 156 ? -9.501 -1.240 -2.231 1.00 87.00 156 SER A O 1
ATOM 1230 N N . TRP A 1 157 ? -7.738 -2.578 -2.552 1.00 89.50 157 TRP A N 1
ATOM 1231 C CA . TRP A 1 157 ? -7.718 -3.101 -1.189 1.00 89.50 157 TRP A CA 1
ATOM 1232 C C . TRP A 1 157 ? -7.164 -2.086 -0.184 1.00 89.50 157 TRP A C 1
ATOM 1234 O O . TRP A 1 157 ? -7.718 -1.964 0.909 1.00 89.50 157 TRP A O 1
ATOM 1244 N N . VAL A 1 158 ? -6.167 -1.278 -0.562 1.00 90.81 158 VAL A N 1
ATOM 1245 C CA . VAL A 1 158 ? -5.714 -0.144 0.265 1.00 90.81 158 VAL A CA 1
ATOM 1246 C C . VAL A 1 158 ? -6.830 0.899 0.426 1.00 90.81 158 VAL A C 1
ATOM 1248 O O . VAL A 1 158 ? -7.097 1.336 1.548 1.00 90.81 158 VAL A O 1
ATOM 1251 N N . ILE A 1 159 ? -7.545 1.250 -0.653 1.00 92.50 159 ILE A N 1
ATOM 1252 C CA . ILE A 1 159 ? -8.714 2.150 -0.576 1.00 92.50 159 ILE A CA 1
ATOM 1253 C C . ILE A 1 159 ? -9.795 1.553 0.334 1.00 92.50 159 ILE A C 1
ATOM 1255 O O . ILE A 1 159 ? -10.390 2.266 1.142 1.00 92.50 159 ILE A O 1
ATOM 1259 N N . SER A 1 160 ? -10.019 0.238 0.256 1.00 91.00 160 SER A N 1
ATOM 1260 C CA . SER A 1 160 ? -11.003 -0.457 1.095 1.00 91.00 160 SER A CA 1
ATOM 1261 C C . SER A 1 160 ? -10.700 -0.318 2.589 1.00 91.00 160 SER A C 1
ATOM 1263 O O . SER A 1 160 ? -11.631 -0.244 3.390 1.00 91.00 160 SER A O 1
ATOM 1265 N N . VAL A 1 161 ? -9.425 -0.221 2.987 1.00 92.56 161 VAL A N 1
ATOM 1266 C CA . VAL A 1 161 ? -9.051 0.081 4.378 1.00 92.56 161 VAL A CA 1
ATOM 1267 C C . VAL A 1 161 ? -9.475 1.495 4.769 1.00 92.56 161 VAL A C 1
ATOM 1269 O O . VAL A 1 161 ? -10.138 1.664 5.792 1.00 92.56 161 VAL A O 1
ATOM 1272 N N . GLY A 1 162 ? -9.154 2.502 3.952 1.00 93.06 162 GLY A N 1
ATOM 1273 C CA . GLY A 1 162 ? -9.600 3.881 4.176 1.00 93.06 162 GLY A CA 1
ATOM 1274 C C . GLY A 1 162 ? -11.124 3.982 4.278 1.00 93.06 162 GLY A C 1
ATOM 1275 O O . GLY A 1 162 ? -11.656 4.612 5.195 1.00 93.06 162 GLY A O 1
ATOM 1276 N N . TRP A 1 163 ? -11.826 3.279 3.388 1.00 92.12 163 TRP A N 1
ATOM 1277 C CA . TRP A 1 163 ? -13.282 3.190 3.379 1.00 92.12 163 TRP A CA 1
ATOM 1278 C C . TRP A 1 163 ? -13.832 2.518 4.641 1.00 92.12 163 TRP A C 1
ATOM 1280 O O . TRP A 1 163 ? -14.788 3.015 5.231 1.00 92.12 163 TRP A O 1
ATOM 1290 N N . ALA A 1 164 ? -13.202 1.439 5.113 1.00 89.06 164 ALA A N 1
ATOM 1291 C CA . ALA A 1 164 ? -13.609 0.751 6.336 1.00 89.06 164 ALA A CA 1
ATOM 1292 C C . ALA A 1 164 ? -13.575 1.675 7.560 1.00 89.06 164 ALA A C 1
ATOM 1294 O O . ALA A 1 164 ? -14.494 1.663 8.382 1.00 89.06 164 ALA A O 1
ATOM 1295 N N . PHE A 1 165 ? -12.543 2.517 7.663 1.00 88.00 165 PHE A N 1
ATOM 1296 C CA . PHE A 1 165 ? -12.492 3.548 8.694 1.00 88.00 165 PHE A CA 1
ATOM 1297 C C . PHE A 1 165 ? -13.537 4.636 8.466 1.00 88.00 165 PHE A C 1
ATOM 1299 O O . PHE A 1 165 ? -14.216 5.001 9.422 1.00 88.00 165 PHE A O 1
ATOM 1306 N N . TYR A 1 166 ? -13.718 5.118 7.235 1.00 88.44 166 TYR A N 1
ATOM 1307 C CA . TYR A 1 166 ? -14.733 6.126 6.917 1.00 88.44 166 TYR A CA 1
ATOM 1308 C C . TYR A 1 166 ? -16.150 5.675 7.291 1.00 88.44 166 TYR A C 1
ATOM 1310 O O . TYR A 1 166 ? -16.868 6.419 7.950 1.00 88.44 166 TYR A O 1
ATOM 1318 N N . VAL A 1 167 ? -16.529 4.434 6.983 1.00 83.94 167 VAL A N 1
ATOM 1319 C CA . VAL A 1 167 ? -17.836 3.873 7.365 1.00 83.94 167 VAL A CA 1
ATOM 1320 C C . VAL A 1 167 ? -18.017 3.838 8.889 1.00 83.94 167 VAL A C 1
ATOM 1322 O O . VAL A 1 167 ? -19.112 4.098 9.377 1.00 83.94 167 VAL A O 1
ATOM 1325 N N . ARG A 1 168 ? -16.956 3.572 9.665 1.00 78.19 168 ARG A N 1
ATOM 1326 C CA . ARG A 1 168 ? -17.034 3.492 11.140 1.00 78.19 168 ARG A CA 1
ATOM 1327 C C . ARG A 1 168 ? -16.913 4.828 11.872 1.00 78.19 168 ARG A C 1
ATOM 1329 O O . ARG A 1 168 ? -17.420 4.970 12.984 1.00 78.19 168 ARG A O 1
ATOM 1336 N N . TRP A 1 169 ? -16.192 5.779 11.295 1.00 78.38 169 TRP A N 1
ATOM 1337 C CA . TRP A 1 169 ? -15.817 7.047 11.932 1.00 78.38 169 TRP A CA 1
ATOM 1338 C C . TRP A 1 169 ? -16.469 8.266 11.262 1.00 78.38 169 TRP A C 1
ATOM 1340 O O . TRP A 1 169 ? -16.323 9.399 11.738 1.00 78.38 169 TRP A O 1
ATOM 1350 N N . GLY A 1 170 ? -17.182 8.059 10.155 1.00 82.94 170 GLY A N 1
ATOM 1351 C CA . GLY A 1 170 ? -17.792 9.104 9.342 1.00 82.94 170 GLY A CA 1
ATOM 1352 C C . GLY A 1 170 ? -16.774 10.150 8.890 1.00 82.94 170 GLY A C 1
ATOM 1353 O O . GLY A 1 170 ? -15.614 9.854 8.589 1.00 82.94 170 GLY A O 1
ATOM 1354 N N . ALA A 1 171 ? -17.194 11.416 8.928 1.00 83.12 171 ALA A N 1
ATOM 1355 C CA . ALA A 1 171 ? -16.375 12.560 8.527 1.00 83.12 171 ALA A CA 1
ATOM 1356 C C . ALA A 1 171 ? -15.028 12.658 9.269 1.00 83.12 171 ALA A C 1
ATOM 1358 O O . ALA A 1 171 ? -14.074 13.210 8.728 1.00 83.12 171 ALA A O 1
ATOM 1359 N N . THR A 1 172 ? -14.901 12.096 10.479 1.00 82.62 172 THR A N 1
ATOM 1360 C CA . THR A 1 172 ? -13.630 12.158 11.223 1.00 82.62 172 THR A CA 1
ATOM 1361 C C . THR A 1 172 ? -12.517 11.308 10.607 1.00 82.62 172 THR A C 1
ATOM 1363 O O . THR A 1 172 ? -11.351 11.656 10.763 1.00 82.62 172 THR A O 1
ATOM 1366 N N . ALA A 1 173 ? -12.851 10.255 9.853 1.00 86.69 173 ALA A N 1
ATOM 1367 C CA . ALA A 1 173 ? -11.877 9.464 9.096 1.00 86.69 173 ALA A CA 1
ATOM 1368 C C . ALA A 1 173 ? -11.747 9.899 7.628 1.00 86.69 173 ALA A C 1
ATOM 1370 O O . ALA A 1 173 ? -10.976 9.297 6.883 1.00 86.69 173 ALA A O 1
ATOM 1371 N N . PHE A 1 174 ? -12.442 10.958 7.200 1.00 86.81 174 PHE A N 1
ATOM 1372 C CA . PHE A 1 174 ? -12.319 11.474 5.835 1.00 86.81 174 PHE A CA 1
ATOM 1373 C C . PHE A 1 174 ? -10.870 11.826 5.444 1.00 86.81 174 PHE A C 1
ATOM 1375 O O . PHE A 1 174 ? -10.444 11.404 4.368 1.00 86.81 174 PHE A O 1
ATOM 1382 N N . PRO A 1 175 ? -10.056 12.483 6.301 1.00 88.56 175 PRO A N 1
ATOM 1383 C CA . PRO A 1 175 ? -8.652 12.732 5.973 1.00 88.56 175 PRO A CA 1
ATOM 1384 C C . PRO A 1 175 ? -7.846 11.444 5.764 1.00 88.56 175 PRO A C 1
ATOM 1386 O O . PRO A 1 175 ? -6.948 11.412 4.929 1.00 88.56 175 PRO A O 1
ATOM 1389 N N . PHE A 1 176 ? -8.176 10.367 6.488 1.00 90.25 176 PHE A N 1
ATOM 1390 C CA . PHE A 1 176 ? -7.519 9.074 6.306 1.00 90.25 176 PHE A CA 1
ATOM 1391 C C . PHE A 1 176 ? -7.892 8.449 4.963 1.00 90.25 176 PHE A C 1
ATOM 1393 O O . PHE A 1 176 ? -7.009 8.002 4.240 1.00 90.25 176 PHE A O 1
ATOM 1400 N N . LEU A 1 177 ? -9.176 8.483 4.589 1.00 91.69 177 LEU A N 1
ATOM 1401 C CA . LEU A 1 177 ? -9.627 8.031 3.272 1.00 91.69 177 LEU A CA 1
ATOM 1402 C C . LEU A 1 177 ? -8.920 8.803 2.145 1.00 91.69 177 LEU A C 1
ATOM 1404 O O . LEU A 1 177 ? -8.373 8.178 1.238 1.00 91.69 177 LEU A O 1
ATOM 1408 N N . LEU A 1 178 ? -8.846 10.136 2.231 1.00 90.88 178 LEU A N 1
ATOM 1409 C CA . LEU A 1 178 ? -8.101 10.946 1.259 1.00 90.88 178 LEU A CA 1
ATOM 1410 C C . LEU A 1 178 ? -6.626 10.551 1.190 1.00 90.88 178 LEU A C 1
ATOM 1412 O O . LEU A 1 178 ? -6.093 10.368 0.097 1.00 90.88 178 LEU A O 1
ATOM 1416 N N . LEU A 1 179 ? -5.981 10.356 2.344 1.00 91.06 179 LEU A N 1
ATOM 1417 C CA . LEU A 1 179 ? -4.603 9.883 2.392 1.00 91.06 179 LEU A CA 1
ATOM 1418 C C . LEU A 1 179 ? -4.448 8.524 1.698 1.00 91.06 179 LEU A C 1
ATOM 1420 O O . LEU A 1 179 ? -3.497 8.346 0.942 1.00 91.06 179 LEU A O 1
ATOM 1424 N N . THR A 1 180 ? -5.374 7.580 1.907 1.00 92.50 180 THR A N 1
ATOM 1425 C CA . THR A 1 180 ? -5.319 6.270 1.237 1.00 92.50 180 THR A CA 1
ATOM 1426 C C . THR A 1 180 ? -5.415 6.404 -0.283 1.00 92.50 180 THR A C 1
ATOM 1428 O O . THR A 1 180 ? -4.624 5.783 -0.988 1.00 92.50 180 THR A O 1
ATOM 1431 N N . ILE A 1 181 ? -6.303 7.268 -0.788 1.00 91.88 181 ILE A N 1
ATOM 1432 C CA . ILE A 1 181 ? -6.485 7.527 -2.226 1.00 91.88 181 ILE A CA 1
ATOM 1433 C C . ILE A 1 181 ? -5.235 8.186 -2.823 1.00 91.88 181 ILE A C 1
ATOM 1435 O O . ILE A 1 181 ? -4.727 7.753 -3.858 1.00 91.88 181 ILE A O 1
ATOM 1439 N N . ALA A 1 182 ? -4.698 9.207 -2.161 1.00 88.81 182 ALA A N 1
ATOM 1440 C CA . ALA A 1 182 ? -3.470 9.869 -2.589 1.00 88.81 182 ALA A CA 1
ATOM 1441 C C . ALA A 1 182 ? -2.271 8.907 -2.577 1.00 88.81 182 ALA A C 1
ATOM 1443 O O . ALA A 1 182 ? -1.455 8.906 -3.499 1.00 88.81 182 ALA A O 1
ATOM 1444 N N . TYR A 1 183 ? -2.198 8.037 -1.567 1.00 90.00 183 TYR A N 1
ATOM 1445 C CA . TYR A 1 183 ? -1.143 7.037 -1.439 1.00 90.00 183 TYR A CA 1
ATOM 1446 C C . TYR A 1 183 ? -1.161 6.039 -2.592 1.00 90.00 183 TYR A C 1
ATOM 1448 O O . TYR A 1 183 ? -0.131 5.853 -3.236 1.00 90.00 183 TYR A O 1
ATOM 1456 N N . VAL A 1 184 ? -2.316 5.452 -2.912 1.00 90.00 184 VAL A N 1
ATOM 1457 C CA . VAL A 1 184 ? -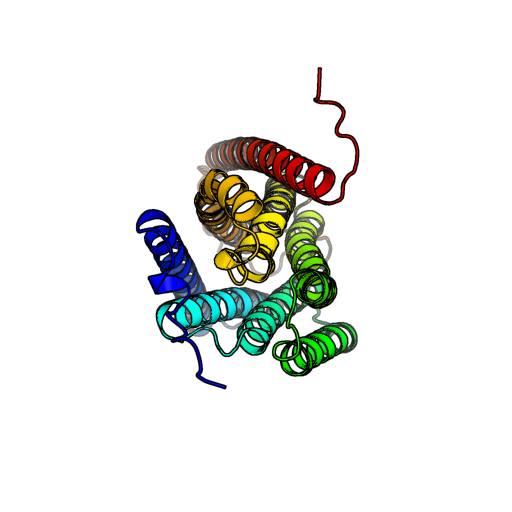2.406 4.504 -4.036 1.00 90.00 184 VAL A CA 1
ATOM 1458 C C . VAL A 1 184 ? -2.178 5.177 -5.389 1.00 90.00 184 VAL A C 1
ATOM 1460 O O . VAL A 1 184 ? -1.566 4.586 -6.276 1.00 90.00 184 VAL A O 1
ATOM 1463 N N . THR A 1 185 ? -2.583 6.442 -5.527 1.00 87.19 185 THR A N 1
ATOM 1464 C CA . THR A 1 185 ? -2.339 7.242 -6.736 1.00 87.19 185 THR A CA 1
ATOM 1465 C C . THR A 1 185 ? -0.839 7.422 -6.987 1.00 87.19 185 THR A C 1
ATOM 1467 O O . THR A 1 185 ? -0.384 7.291 -8.120 1.00 87.19 185 THR A O 1
ATOM 1470 N N . LEU A 1 186 ? -0.047 7.648 -5.932 1.00 86.94 186 LEU A N 1
ATOM 1471 C CA . LEU A 1 186 ? 1.421 7.675 -6.006 1.00 86.94 186 LEU A CA 1
ATOM 1472 C C . LEU A 1 186 ? 2.039 6.279 -6.138 1.00 86.94 186 LEU A C 1
ATOM 1474 O O . LEU A 1 186 ? 3.131 6.128 -6.684 1.00 86.94 186 LEU A O 1
ATOM 1478 N N . GLN A 1 187 ? 1.370 5.250 -5.625 1.00 86.88 187 GLN A N 1
ATOM 1479 C CA . GLN A 1 187 ? 1.881 3.886 -5.663 1.00 86.88 187 GLN A CA 1
ATOM 1480 C C . GLN A 1 187 ? 1.914 3.351 -7.095 1.00 86.88 187 GLN A C 1
ATOM 1482 O O . GLN A 1 187 ? 2.884 2.690 -7.457 1.00 86.88 187 GLN A O 1
ATOM 1487 N N . MET A 1 188 ? 0.914 3.680 -7.919 1.00 82.94 188 MET A N 1
ATOM 1488 C CA . MET A 1 188 ? 0.807 3.207 -9.305 1.00 82.94 188 MET A CA 1
ATOM 1489 C C . MET A 1 188 ? 2.034 3.567 -10.170 1.00 82.94 188 MET A C 1
ATOM 1491 O O . MET A 1 188 ? 2.649 2.647 -10.716 1.00 82.94 188 MET A O 1
ATOM 1495 N N . PRO A 1 189 ? 2.481 4.838 -10.263 1.00 81.94 189 PRO A N 1
ATOM 1496 C CA . PRO A 1 189 ? 3.693 5.171 -11.011 1.00 81.94 189 PRO A CA 1
ATOM 1497 C C . PRO A 1 189 ? 4.963 4.502 -10.475 1.00 81.94 189 PRO A C 1
ATOM 1499 O O . PRO A 1 189 ? 5.812 4.081 -11.259 1.00 81.94 189 PRO A O 1
ATOM 1502 N N . ALA A 1 190 ? 5.101 4.374 -9.150 1.00 82.62 190 ALA A N 1
ATOM 1503 C CA . ALA A 1 190 ? 6.255 3.701 -8.555 1.00 82.62 190 ALA A CA 1
ATOM 1504 C C . ALA A 1 190 ? 6.263 2.201 -8.869 1.00 82.62 190 ALA A C 1
ATOM 1506 O O . ALA A 1 190 ? 7.321 1.635 -9.134 1.00 82.62 190 ALA A O 1
ATOM 1507 N N . TYR A 1 191 ? 5.088 1.571 -8.879 1.00 80.06 191 TYR A N 1
ATOM 1508 C CA . TYR A 1 191 ? 4.915 0.177 -9.269 1.00 80.06 191 TYR A CA 1
ATOM 1509 C C . TYR A 1 191 ? 5.309 -0.027 -10.735 1.00 80.06 191 TYR A C 1
ATOM 1511 O O . TYR A 1 191 ? 6.115 -0.902 -11.051 1.00 80.06 191 TYR A O 1
ATOM 1519 N N . PHE A 1 192 ? 4.800 0.832 -11.623 1.00 80.69 192 PHE A N 1
ATOM 1520 C CA . PHE A 1 192 ? 5.135 0.803 -13.044 1.00 80.69 192 PHE A CA 1
ATOM 1521 C C . PHE A 1 192 ? 6.641 0.974 -13.271 1.00 80.69 192 PHE A C 1
ATOM 1523 O O . PHE A 1 192 ? 7.255 0.181 -13.983 1.00 80.69 192 PHE A O 1
ATOM 1530 N N . TYR A 1 193 ? 7.276 1.943 -12.608 1.00 80.19 193 TYR A N 1
ATOM 1531 C CA . TYR A 1 193 ? 8.721 2.107 -12.722 1.00 80.19 193 TYR A CA 1
ATOM 1532 C C . TYR A 1 193 ? 9.485 0.874 -12.233 1.00 80.19 193 TYR A C 1
ATOM 1534 O O . TYR A 1 193 ? 10.320 0.349 -12.967 1.00 80.19 193 TYR A O 1
ATOM 1542 N N . THR A 1 194 ? 9.199 0.398 -11.016 1.00 79.56 194 THR A N 1
ATOM 1543 C CA . THR A 1 194 ? 9.958 -0.693 -10.387 1.00 79.56 194 THR A CA 1
ATOM 1544 C C . THR A 1 194 ? 9.866 -1.990 -11.188 1.00 79.56 194 THR A C 1
ATOM 1546 O O . THR A 1 194 ? 10.873 -2.677 -11.344 1.00 79.56 194 THR A O 1
ATOM 1549 N N . PHE A 1 195 ? 8.682 -2.329 -11.700 1.00 79.31 195 PHE A N 1
ATOM 1550 C CA . PHE A 1 195 ? 8.449 -3.641 -12.302 1.00 79.31 195 PHE A CA 1
ATOM 1551 C C . PHE A 1 195 ? 8.431 -3.648 -13.840 1.00 79.31 195 PHE A C 1
ATOM 1553 O O . PHE A 1 195 ? 8.678 -4.705 -14.432 1.00 79.31 195 PHE A O 1
ATOM 1560 N N . VAL A 1 196 ? 8.189 -2.501 -14.490 1.00 79.94 196 VAL A N 1
ATOM 1561 C CA . VAL A 1 196 ? 8.110 -2.383 -15.960 1.00 79.94 196 VAL A CA 1
ATOM 1562 C C . VAL A 1 196 ? 9.274 -1.585 -16.543 1.00 79.94 196 VAL A C 1
ATOM 1564 O O . VAL A 1 196 ? 9.878 -2.044 -17.500 1.00 79.94 196 VAL A O 1
ATOM 1567 N N . VAL A 1 197 ? 9.630 -0.417 -16.001 1.00 80.56 197 VAL A N 1
ATOM 1568 C CA . VAL A 1 197 ? 10.643 0.453 -16.642 1.00 80.56 197 VAL A CA 1
ATOM 1569 C C . VAL A 1 197 ? 12.067 0.084 -16.230 1.00 80.56 197 VAL A C 1
ATOM 1571 O O . VAL A 1 197 ? 12.918 -0.145 -17.086 1.00 80.56 197 VAL A O 1
ATOM 1574 N N . ALA A 1 198 ? 12.342 -0.001 -14.926 1.00 77.94 198 ALA A N 1
ATOM 1575 C CA . ALA A 1 198 ? 13.690 -0.216 -14.402 1.00 77.94 198 ALA A CA 1
ATOM 1576 C C . ALA A 1 198 ? 14.371 -1.494 -14.942 1.00 77.94 198 ALA A C 1
ATOM 1578 O O . ALA A 1 198 ? 15.529 -1.398 -15.361 1.00 77.94 198 ALA A O 1
ATOM 1579 N N . PRO A 1 199 ? 13.681 -2.653 -15.040 1.00 77.31 199 PRO A N 1
ATOM 1580 C CA . PRO A 1 199 ? 14.273 -3.882 -15.579 1.00 77.31 199 PRO A CA 1
ATOM 1581 C C . PRO A 1 199 ? 14.655 -3.796 -17.064 1.00 77.31 199 PRO A C 1
ATOM 1583 O O . PRO A 1 199 ? 15.487 -4.571 -17.525 1.00 77.31 199 PRO A O 1
ATOM 1586 N N . PHE A 1 200 ? 14.063 -2.855 -17.804 1.00 76.50 200 PHE A N 1
ATOM 1587 C CA . PHE A 1 200 ? 14.263 -2.651 -19.241 1.00 76.50 200 PHE A CA 1
ATOM 1588 C C . PHE A 1 200 ? 14.941 -1.312 -19.558 1.00 76.50 200 PHE A C 1
ATOM 1590 O O . PHE A 1 200 ? 14.921 -0.851 -20.701 1.00 76.50 200 PHE A O 1
ATOM 1597 N N . SER A 1 201 ? 15.568 -0.687 -18.560 1.00 76.12 201 SER A N 1
ATOM 1598 C CA . SER A 1 201 ? 16.210 0.627 -18.685 1.00 76.12 201 SER A CA 1
ATOM 1599 C C . SER A 1 201 ? 17.304 0.674 -19.758 1.00 76.12 201 SER A C 1
ATOM 1601 O O . SER A 1 201 ? 17.447 1.689 -20.436 1.00 76.12 201 SER A O 1
ATOM 1603 N N . SER A 1 202 ? 18.015 -0.434 -19.986 1.00 77.50 202 SER A N 1
ATOM 1604 C CA . SER A 1 202 ? 19.002 -0.567 -21.067 1.00 77.50 202 SER A CA 1
ATOM 1605 C C . SER A 1 202 ? 18.372 -0.573 -22.464 1.00 77.50 202 SER A C 1
ATOM 1607 O O . SER A 1 202 ? 18.975 -0.084 -23.414 1.00 77.50 202 SER A O 1
ATOM 1609 N N . THR A 1 203 ? 17.156 -1.104 -22.593 1.00 76.44 203 THR A N 1
ATOM 1610 C CA . THR A 1 203 ? 16.410 -1.184 -23.859 1.00 76.44 203 THR A CA 1
ATOM 1611 C C . THR A 1 203 ? 15.511 0.028 -24.117 1.00 76.44 203 THR A C 1
ATOM 1613 O O . THR A 1 203 ? 15.120 0.258 -25.256 1.00 76.44 203 THR A O 1
ATOM 1616 N N . MET A 1 204 ? 15.189 0.817 -23.085 1.00 75.38 204 MET A N 1
ATOM 1617 C CA . MET A 1 204 ? 14.327 2.006 -23.169 1.00 75.38 204 MET A CA 1
ATOM 1618 C C . MET A 1 204 ? 14.953 3.217 -22.447 1.00 75.38 204 MET A C 1
ATOM 1620 O O . MET A 1 204 ? 14.375 3.726 -21.482 1.00 75.38 204 MET A O 1
ATOM 1624 N N . PRO A 1 205 ? 16.124 3.713 -22.892 1.00 78.75 205 PRO A N 1
ATOM 1625 C CA . PRO A 1 205 ? 16.882 4.730 -22.158 1.00 78.75 205 PRO A CA 1
ATOM 1626 C C . PRO A 1 205 ? 16.157 6.080 -22.060 1.00 78.75 205 PRO A C 1
ATOM 1628 O O . PRO A 1 205 ? 16.218 6.733 -21.021 1.00 78.75 205 PRO A O 1
ATOM 1631 N N . ALA A 1 206 ? 15.419 6.477 -23.104 1.00 78.69 206 ALA A N 1
ATOM 1632 C CA . ALA A 1 206 ? 14.628 7.708 -23.094 1.00 78.69 206 ALA A CA 1
ATOM 1633 C C . ALA A 1 206 ? 13.543 7.667 -22.005 1.00 78.69 206 ALA A C 1
ATOM 1635 O O . ALA A 1 206 ? 13.501 8.543 -21.144 1.00 78.69 206 ALA A O 1
ATOM 1636 N N . LEU A 1 207 ? 12.750 6.590 -21.964 1.00 76.38 207 LEU A N 1
ATOM 1637 C CA . LEU A 1 207 ? 11.714 6.399 -20.948 1.00 76.38 207 LEU A CA 1
ATOM 1638 C C . LEU A 1 207 ? 12.324 6.291 -19.542 1.00 76.38 207 LEU A C 1
ATOM 1640 O O . LEU A 1 207 ? 11.823 6.896 -18.597 1.00 76.38 207 LEU A O 1
ATOM 1644 N N . ALA A 1 208 ? 13.440 5.570 -19.400 1.00 75.81 208 ALA A N 1
ATOM 1645 C CA . ALA A 1 208 ? 14.146 5.456 -18.128 1.00 75.81 208 ALA A CA 1
ATOM 1646 C C . ALA A 1 208 ? 14.603 6.826 -17.597 1.00 75.81 208 ALA A C 1
ATOM 1648 O O . ALA A 1 208 ? 14.396 7.105 -16.417 1.00 75.81 208 ALA A O 1
ATOM 1649 N N . SER A 1 209 ? 15.145 7.695 -18.459 1.00 79.38 209 SER A N 1
ATOM 1650 C CA . SER A 1 209 ? 15.599 9.043 -18.083 1.00 79.38 209 SER A CA 1
ATOM 1651 C C . SER A 1 209 ? 14.458 9.951 -17.612 1.00 79.38 209 SER A C 1
ATOM 1653 O O . SER A 1 209 ? 14.608 10.689 -16.637 1.00 79.38 209 SER A O 1
ATOM 1655 N N . GLU A 1 210 ? 13.282 9.849 -18.234 1.00 77.19 210 GLU A N 1
ATOM 1656 C CA . GLU A 1 210 ? 12.111 10.633 -17.837 1.00 77.19 210 GLU A CA 1
ATOM 1657 C C . GLU A 1 210 ? 11.586 10.191 -16.467 1.00 77.19 210 GLU A C 1
ATOM 1659 O O . GLU A 1 210 ? 11.235 11.023 -15.626 1.00 77.19 210 GLU A O 1
ATOM 1664 N N . PHE A 1 211 ? 11.610 8.885 -16.197 1.00 73.75 211 PHE A N 1
ATOM 1665 C CA . PHE A 1 211 ? 11.248 8.351 -14.890 1.00 73.75 211 PHE A CA 1
ATOM 1666 C C . PHE A 1 211 ? 12.330 8.542 -13.819 1.00 73.75 211 PHE A C 1
ATOM 1668 O O . PHE A 1 211 ? 11.995 8.574 -12.632 1.00 73.75 211 PHE A O 1
ATOM 1675 N N . GLU A 1 212 ? 13.606 8.726 -14.177 1.00 70.88 212 GLU A N 1
ATOM 1676 C CA . GLU A 1 212 ? 14.626 9.092 -13.189 1.00 70.88 212 GLU A CA 1
ATOM 1677 C C . GLU A 1 212 ? 14.280 10.412 -12.489 1.00 70.88 212 GLU A C 1
ATOM 1679 O O . GLU A 1 212 ? 14.449 10.529 -11.272 1.00 70.88 212 GLU A O 1
ATOM 1684 N N . ASN A 1 213 ? 13.693 11.363 -13.221 1.00 70.38 213 ASN A N 1
ATOM 1685 C CA . ASN A 1 213 ? 13.201 12.624 -12.662 1.00 70.38 213 ASN A CA 1
ATOM 1686 C C . ASN A 1 213 ? 12.005 12.429 -11.711 1.00 70.38 213 ASN A C 1
ATOM 1688 O O . ASN A 1 213 ? 11.723 13.286 -10.872 1.00 70.38 213 ASN A O 1
ATOM 1692 N N . LEU A 1 214 ? 11.324 11.281 -11.786 1.00 70.81 214 LEU A N 1
ATOM 1693 C CA . LEU A 1 214 ? 10.234 10.901 -10.889 1.00 70.81 214 LEU A CA 1
ATOM 1694 C C . LEU A 1 214 ? 10.708 10.137 -9.649 1.00 70.81 214 LEU A C 1
ATOM 1696 O O . LEU A 1 214 ? 9.876 9.828 -8.802 1.00 70.81 214 LEU A O 1
ATOM 1700 N N . LYS A 1 215 ? 12.013 9.891 -9.450 1.00 72.19 215 LYS A N 1
ATOM 1701 C CA . LYS A 1 215 ? 12.534 9.194 -8.250 1.00 72.19 215 LYS A CA 1
ATOM 1702 C C . LYS A 1 215 ? 12.110 9.845 -6.925 1.00 72.19 215 LYS A C 1
ATOM 1704 O O . LYS A 1 215 ? 12.034 9.158 -5.906 1.00 72.19 215 LYS A O 1
ATOM 1709 N N . PHE A 1 216 ? 11.776 11.138 -6.922 1.00 79.31 216 PHE A N 1
ATOM 1710 C CA . PHE A 1 216 ? 11.221 11.813 -5.743 1.00 79.31 216 PHE A CA 1
ATOM 1711 C C . PHE A 1 216 ? 9.884 11.206 -5.266 1.00 79.31 216 PHE A C 1
ATOM 1713 O O . PHE A 1 216 ? 9.524 11.359 -4.099 1.00 79.31 216 PHE A O 1
ATOM 1720 N N . ILE A 1 217 ? 9.175 10.455 -6.119 1.00 83.00 217 ILE A N 1
ATOM 1721 C CA . ILE A 1 217 ? 7.952 9.729 -5.762 1.00 83.00 217 ILE A CA 1
ATOM 1722 C C . ILE A 1 217 ? 8.169 8.752 -4.607 1.00 83.00 217 ILE A C 1
ATOM 1724 O O . ILE A 1 217 ? 7.302 8.604 -3.749 1.00 83.00 217 ILE A O 1
ATOM 1728 N N . TYR A 1 218 ? 9.345 8.123 -4.532 1.00 81.88 218 TYR A N 1
ATOM 1729 C CA . TYR A 1 218 ? 9.657 7.168 -3.474 1.00 81.88 218 TYR A CA 1
ATOM 1730 C C . TYR A 1 218 ? 9.742 7.850 -2.106 1.00 81.88 218 TYR A C 1
ATOM 1732 O O . TYR A 1 218 ? 9.347 7.253 -1.103 1.00 81.88 218 TYR A O 1
ATOM 1740 N N . TRP A 1 219 ? 10.195 9.107 -2.060 1.00 85.94 219 TRP A N 1
ATOM 1741 C CA . TRP A 1 219 ? 10.188 9.914 -0.839 1.00 85.94 219 TRP A CA 1
ATOM 1742 C C . TRP A 1 219 ? 8.769 10.240 -0.389 1.00 85.94 219 TRP A C 1
ATOM 1744 O O . TRP A 1 219 ? 8.450 10.074 0.788 1.00 85.94 219 TRP A O 1
ATOM 1754 N N . TRP A 1 220 ? 7.892 10.625 -1.318 1.00 86.25 220 TRP A N 1
ATOM 1755 C CA . TRP A 1 220 ? 6.480 10.819 -0.997 1.00 86.25 220 TRP A CA 1
ATOM 1756 C C . TRP A 1 220 ? 5.835 9.524 -0.526 1.00 86.25 220 TRP A C 1
ATOM 1758 O O . TRP A 1 220 ? 5.185 9.514 0.509 1.00 86.25 220 TRP A O 1
ATOM 1768 N N . LEU A 1 221 ? 6.079 8.400 -1.194 1.00 87.19 221 LEU A N 1
ATOM 1769 C CA . LEU A 1 221 ? 5.565 7.109 -0.742 1.00 87.19 221 LEU A CA 1
ATOM 1770 C C . LEU A 1 221 ? 6.071 6.724 0.649 1.00 87.19 221 LEU A C 1
ATOM 1772 O O . LEU A 1 221 ? 5.313 6.143 1.419 1.00 87.19 221 LEU A O 1
ATOM 1776 N N . PHE A 1 222 ? 7.316 7.049 0.993 1.00 87.69 222 PHE A N 1
ATOM 1777 C CA . PHE A 1 222 ? 7.840 6.864 2.346 1.00 87.69 222 PHE A CA 1
ATOM 1778 C C . PHE A 1 222 ? 7.080 7.723 3.373 1.00 87.69 222 PHE A C 1
ATOM 1780 O O . PHE A 1 222 ? 6.550 7.189 4.348 1.00 87.69 222 PHE A O 1
ATOM 1787 N N . ILE A 1 223 ? 6.944 9.027 3.118 1.00 88.44 223 ILE A N 1
ATOM 1788 C CA . ILE A 1 223 ? 6.195 9.956 3.981 1.00 88.44 223 ILE A CA 1
ATOM 1789 C C . ILE A 1 223 ? 4.731 9.508 4.124 1.00 88.44 223 ILE A C 1
ATOM 1791 O O . ILE A 1 223 ? 4.181 9.471 5.226 1.00 88.44 223 ILE A O 1
ATOM 1795 N N . GLY A 1 224 ? 4.115 9.100 3.016 1.00 88.44 224 GLY A N 1
ATOM 1796 C CA . GLY A 1 224 ? 2.758 8.575 2.959 1.00 88.44 224 GLY A CA 1
ATOM 1797 C C . GLY A 1 224 ? 2.574 7.324 3.812 1.00 88.44 224 GLY A C 1
ATOM 1798 O O . GLY A 1 224 ? 1.579 7.238 4.526 1.00 88.44 224 GLY A O 1
ATOM 1799 N N . LYS A 1 225 ? 3.541 6.391 3.825 1.00 90.69 225 LYS A N 1
ATOM 1800 C CA . LYS A 1 225 ? 3.498 5.204 4.704 1.00 90.69 225 LYS A CA 1
ATOM 1801 C C . LYS A 1 225 ? 3.516 5.577 6.184 1.00 90.69 225 LYS A C 1
ATOM 1803 O O . LYS A 1 225 ? 2.759 4.987 6.953 1.00 90.69 225 LYS A O 1
ATOM 1808 N N . ILE A 1 226 ? 4.337 6.553 6.580 1.00 90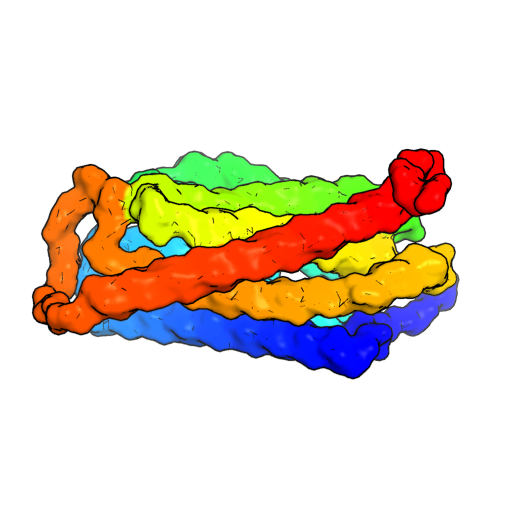.19 226 ILE A N 1
ATOM 1809 C CA . ILE A 1 226 ? 4.373 7.044 7.967 1.00 90.19 226 ILE A CA 1
ATOM 1810 C C . ILE A 1 226 ? 3.012 7.631 8.344 1.00 90.19 226 ILE A C 1
ATOM 1812 O O . ILE A 1 226 ? 2.434 7.237 9.357 1.00 90.19 226 ILE A O 1
ATOM 1816 N N . GLY A 1 227 ? 2.475 8.527 7.509 1.00 89.38 227 GLY A N 1
ATOM 1817 C CA . GLY A 1 227 ? 1.153 9.114 7.728 1.00 89.38 227 GLY A CA 1
ATOM 1818 C C . GLY A 1 227 ? 0.057 8.050 7.801 1.00 89.38 227 GLY A C 1
ATOM 1819 O O . GLY A 1 227 ? -0.779 8.083 8.703 1.00 89.38 227 GLY A O 1
ATOM 1820 N N . TYR A 1 228 ? 0.106 7.060 6.909 1.00 89.50 228 TYR A N 1
ATOM 1821 C CA . TYR A 1 228 ? -0.849 5.958 6.855 1.00 89.50 228 TYR A CA 1
ATOM 1822 C C . TYR A 1 228 ? -0.814 5.120 8.139 1.00 89.50 228 TYR A C 1
ATOM 1824 O O . TYR A 1 228 ? -1.860 4.867 8.736 1.00 89.50 228 TYR A O 1
ATOM 1832 N N . ALA A 1 229 ? 0.379 4.736 8.607 1.00 92.25 229 ALA A N 1
ATOM 1833 C CA . ALA A 1 229 ? 0.553 3.983 9.849 1.00 92.25 229 ALA A CA 1
ATOM 1834 C C . ALA A 1 229 ? 0.078 4.771 11.076 1.00 92.25 229 ALA A C 1
ATOM 1836 O O . ALA A 1 229 ? -0.656 4.247 11.915 1.00 92.25 229 ALA A O 1
ATOM 1837 N N . LEU A 1 230 ? 0.474 6.042 11.166 1.00 89.88 230 LEU A N 1
ATOM 1838 C CA . LEU A 1 230 ? 0.138 6.915 12.285 1.00 89.88 230 LEU A CA 1
ATOM 1839 C C . LEU A 1 230 ? -1.379 7.121 12.386 1.00 89.88 230 LEU A C 1
ATOM 1841 O O . LEU A 1 230 ? -1.968 6.900 13.445 1.00 89.88 230 LEU A O 1
ATOM 1845 N N . MET A 1 231 ? -2.021 7.503 11.279 1.00 89.06 231 MET A N 1
ATOM 1846 C CA . MET A 1 231 ? -3.466 7.734 11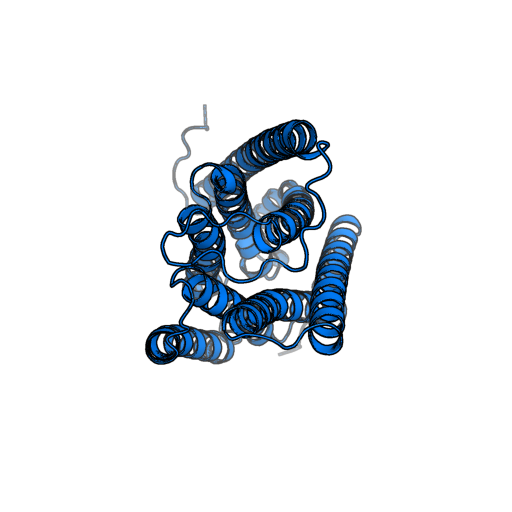.238 1.00 89.06 231 MET A CA 1
ATOM 1847 C C . MET A 1 231 ? -4.255 6.452 11.492 1.00 89.06 231 MET A C 1
ATOM 1849 O O . MET A 1 231 ? -5.258 6.501 12.206 1.00 89.06 231 MET A O 1
ATOM 1853 N N . PHE A 1 232 ? -3.775 5.310 10.987 1.00 91.19 232 PHE A N 1
ATOM 1854 C CA . PHE A 1 232 ? -4.350 4.011 11.313 1.00 91.19 232 PHE A CA 1
ATOM 1855 C C . PHE A 1 232 ? -4.350 3.785 12.824 1.00 91.19 232 PHE A C 1
ATOM 1857 O O . PHE A 1 232 ? -5.407 3.530 13.388 1.00 91.19 232 PHE A O 1
ATOM 1864 N N . PHE A 1 233 ? -3.207 3.918 13.504 1.00 87.81 233 PHE A N 1
ATOM 1865 C CA . PHE A 1 233 ? -3.133 3.679 14.948 1.00 87.81 233 PHE A CA 1
ATOM 1866 C C . PHE A 1 233 ? -4.025 4.626 15.751 1.00 87.81 233 PHE A C 1
ATOM 1868 O O . PHE A 1 233 ? -4.710 4.195 16.681 1.00 87.81 233 PHE A O 1
ATOM 1875 N N . ILE A 1 234 ? -4.061 5.899 15.365 1.00 85.56 234 ILE A N 1
ATOM 1876 C CA . ILE A 1 234 ? -4.886 6.911 16.025 1.00 85.56 234 ILE A CA 1
ATOM 1877 C C . ILE A 1 234 ? -6.365 6.564 15.899 1.00 85.56 234 ILE A C 1
ATOM 1879 O O . ILE A 1 234 ? -7.067 6.528 16.906 1.00 85.56 234 ILE A O 1
ATOM 1883 N N . LEU A 1 235 ? -6.845 6.276 14.689 1.00 84.38 235 LEU A N 1
ATOM 1884 C CA . LEU A 1 235 ? -8.244 5.913 14.475 1.00 84.38 235 LEU A CA 1
ATOM 1885 C C . LEU A 1 235 ? -8.568 4.545 15.082 1.00 84.38 235 LEU A C 1
ATOM 1887 O O . LEU A 1 235 ? -9.632 4.357 15.658 1.00 84.38 235 LEU A O 1
ATOM 1891 N N . PHE A 1 236 ? -7.656 3.581 15.002 1.00 84.19 236 PHE A N 1
ATOM 1892 C CA . PHE A 1 236 ? -7.896 2.224 15.480 1.00 84.19 236 PHE A CA 1
ATOM 1893 C C . PHE A 1 236 ? -8.016 2.146 17.010 1.00 84.19 236 PHE A C 1
ATOM 1895 O O . PHE A 1 236 ? -8.840 1.382 17.519 1.00 84.19 236 PHE A O 1
ATOM 1902 N N . PHE A 1 237 ? -7.231 2.943 17.744 1.00 80.75 237 PHE A N 1
ATOM 1903 C CA . PHE A 1 237 ? -7.252 2.972 19.212 1.00 80.75 237 PHE A CA 1
ATOM 1904 C C . PHE A 1 237 ? -8.105 4.088 19.820 1.00 80.75 237 PHE A C 1
ATOM 1906 O O . PHE A 1 237 ? -8.320 4.083 21.033 1.00 80.75 237 PHE A O 1
ATOM 1913 N N . SER A 1 238 ? -8.606 5.030 19.022 1.00 77.1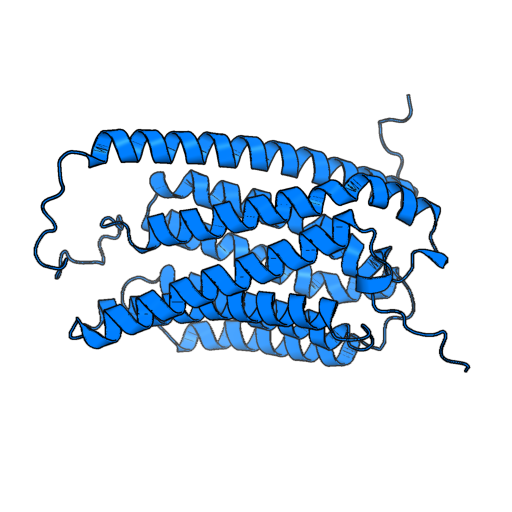2 238 SER A N 1
ATOM 1914 C CA . SER A 1 238 ? -9.425 6.125 19.538 1.00 77.12 238 SER A CA 1
ATOM 1915 C C . SER A 1 238 ? -10.788 5.617 20.066 1.00 77.12 238 SER A C 1
ATOM 1917 O O . SER A 1 238 ? -11.394 4.711 19.485 1.00 77.12 238 SER A O 1
ATOM 1919 N N . PRO A 1 239 ? -11.309 6.183 21.173 1.00 61.47 239 PRO A N 1
ATOM 1920 C CA . PRO A 1 239 ? -12.469 5.656 21.902 1.00 61.47 239 PRO A CA 1
ATOM 1921 C C . PRO A 1 239 ? -13.857 5.932 21.274 1.00 61.47 239 PRO A C 1
ATOM 1923 O O . PRO A 1 239 ? -14.856 5.870 21.982 1.00 61.47 239 PRO A O 1
ATOM 1926 N N . ARG A 1 240 ? -13.977 6.235 19.971 1.00 59.06 240 ARG A N 1
ATOM 1927 C CA . ARG A 1 240 ? -15.276 6.552 19.327 1.00 59.06 240 ARG A CA 1
ATOM 1928 C C . ARG A 1 240 ? -15.485 5.948 17.929 1.00 59.06 240 ARG A C 1
ATOM 1930 O O . ARG A 1 240 ? -15.375 6.668 16.942 1.00 59.06 240 ARG A O 1
ATOM 1937 N N . PRO A 1 241 ? -15.915 4.692 17.798 1.00 54.59 241 PRO A N 1
ATOM 1938 C CA . PRO A 1 241 ? -16.637 4.297 16.596 1.00 54.59 241 PRO A CA 1
ATOM 1939 C C . PRO A 1 241 ? -18.074 4.858 16.656 1.00 54.59 241 PRO A C 1
ATOM 1941 O O . PRO A 1 241 ? -18.797 4.594 17.611 1.00 54.59 241 PRO A O 1
ATOM 1944 N N . PHE A 1 242 ? -18.508 5.613 15.641 1.00 52.00 242 PHE A N 1
ATOM 1945 C CA . PHE A 1 242 ? -19.919 5.981 15.421 1.00 52.00 242 PHE A CA 1
ATOM 1946 C C . PHE A 1 242 ? -20.691 4.768 14.862 1.00 52.00 242 PHE A C 1
ATOM 1948 O O . PHE A 1 242 ? -21.344 4.852 13.826 1.00 52.00 242 PHE A O 1
ATOM 1955 N N . CYS A 1 243 ? -20.560 3.603 15.495 1.00 47.84 243 CYS A N 1
ATOM 1956 C CA . CYS A 1 243 ? -21.288 2.402 15.098 1.00 47.84 243 CYS A CA 1
ATOM 1957 C C . CYS A 1 243 ? -22.396 2.137 16.120 1.00 47.84 243 CYS A C 1
ATOM 1959 O O . CYS A 1 243 ? -22.059 1.874 17.274 1.00 47.84 243 CYS A O 1
ATOM 1961 N N . PRO A 1 244 ? -23.679 2.162 15.715 1.00 43.50 244 PRO A N 1
ATOM 1962 C CA . PRO A 1 244 ? -24.796 1.800 16.590 1.00 43.50 244 PRO A CA 1
ATOM 1963 C C . PRO A 1 244 ? -24.720 0.344 17.092 1.00 43.50 244 PRO A C 1
ATOM 1965 O O . PRO A 1 244 ? -25.331 0.033 18.104 1.00 43.50 244 PRO A O 1
ATOM 1968 N N . ASP A 1 245 ? -23.910 -0.509 16.449 1.00 44.31 245 ASP A N 1
ATOM 1969 C CA . ASP A 1 245 ? -23.761 -1.937 16.783 1.00 44.31 245 ASP A CA 1
ATOM 1970 C C . ASP A 1 245 ? -22.610 -2.249 17.763 1.00 44.31 245 ASP A C 1
ATOM 1972 O O . ASP A 1 245 ? -22.374 -3.410 18.104 1.00 44.31 245 ASP A O 1
ATOM 1976 N N . MET A 1 246 ? -21.831 -1.243 18.178 1.00 46.72 246 MET A N 1
ATOM 1977 C CA . MET A 1 246 ? -20.927 -1.379 19.322 1.00 46.72 246 MET A CA 1
ATOM 1978 C C . MET A 1 246 ? -21.615 -0.727 20.511 1.00 46.72 246 MET A C 1
ATOM 1980 O O . MET A 1 246 ? -21.404 0.454 20.789 1.00 46.72 246 MET A O 1
ATOM 1984 N N . GLU A 1 247 ? -22.456 -1.509 21.188 1.00 42.31 247 GLU A N 1
ATOM 1985 C CA . GLU A 1 247 ? -22.941 -1.163 22.519 1.00 42.31 247 GLU A CA 1
ATOM 1986 C C . GLU A 1 247 ? -21.747 -0.750 23.394 1.00 42.31 247 GLU A C 1
ATOM 1988 O O . GLU A 1 247 ? -20.612 -1.186 23.182 1.00 42.31 247 GLU A O 1
ATOM 1993 N N . VAL A 1 248 ? -21.998 0.155 24.339 1.00 44.66 248 VAL A N 1
ATOM 1994 C CA . VAL A 1 248 ? -21.025 0.876 25.185 1.00 44.66 248 VAL A CA 1
ATOM 1995 C C . VAL A 1 248 ? -20.325 -0.065 26.188 1.00 44.66 248 VAL A C 1
ATOM 1997 O O . VAL A 1 248 ? -20.022 0.293 27.323 1.00 44.66 248 VAL A O 1
ATOM 2000 N N . GLU A 1 249 ? -20.066 -1.307 25.801 1.00 41.84 249 GLU A N 1
ATOM 2001 C CA . GLU A 1 249 ? -19.521 -2.331 26.662 1.00 41.84 249 GLU A CA 1
ATOM 2002 C C . GLU A 1 249 ? -18.000 -2.192 26.770 1.00 41.84 249 GLU A C 1
ATOM 2004 O O . GLU A 1 249 ? -17.221 -2.486 25.860 1.00 41.84 249 GLU A O 1
ATOM 2009 N N . GLN A 1 250 ? -17.608 -1.727 27.957 1.00 43.25 250 GLN A N 1
ATOM 2010 C CA . GLN A 1 250 ? -16.305 -1.947 28.575 1.00 43.25 250 GLN A CA 1
ATOM 2011 C C . GLN A 1 250 ? -15.130 -1.312 27.823 1.00 43.25 250 GLN A C 1
ATOM 2013 O O . GLN A 1 250 ? -14.127 -1.944 27.481 1.00 43.25 250 GLN A O 1
ATOM 2018 N N . LEU A 1 251 ? -15.188 0.015 27.677 1.00 42.00 251 LEU A N 1
ATOM 2019 C CA . LEU A 1 251 ? -13.958 0.787 27.839 1.00 42.00 251 LEU A CA 1
ATOM 2020 C C . LEU A 1 251 ? -13.347 0.372 29.188 1.00 42.00 251 LEU A C 1
ATOM 2022 O O . LEU A 1 251 ? -14.033 0.401 30.208 1.00 42.00 251 LEU A O 1
ATOM 2026 N N . ALA A 1 252 ? -12.072 -0.032 29.169 1.00 43.47 252 ALA A N 1
ATOM 2027 C CA . ALA A 1 252 ? -11.186 -0.080 30.336 1.00 43.47 252 ALA A CA 1
ATOM 2028 C C . ALA A 1 252 ? -11.523 1.064 31.318 1.00 43.47 252 ALA A C 1
ATOM 2030 O O . ALA A 1 252 ? -11.965 2.110 30.819 1.00 43.47 252 ALA A O 1
ATOM 2031 N N . PRO A 1 253 ? -11.327 0.900 32.653 1.00 40.53 253 PRO A N 1
ATOM 2032 C CA . PRO A 1 253 ? -11.735 1.897 33.649 1.00 40.53 253 PRO A CA 1
ATOM 2033 C C . PRO A 1 253 ? -11.400 3.270 33.103 1.00 40.53 253 PRO A C 1
ATOM 2035 O O . PRO A 1 253 ? -10.280 3.406 32.597 1.00 40.53 253 PRO A O 1
ATOM 2038 N N . PRO A 1 254 ? -12.376 4.200 33.076 1.00 41.62 254 PRO A N 1
ATOM 2039 C CA . PRO A 1 254 ? -12.281 5.408 32.286 1.00 41.62 254 PRO A CA 1
ATOM 2040 C C . PRO A 1 254 ? -10.914 5.989 32.574 1.00 41.62 254 PRO A C 1
ATOM 2042 O O . PRO A 1 254 ? -10.659 6.451 33.685 1.00 41.62 254 PRO A O 1
ATOM 2045 N N . ILE A 1 255 ? -10.014 5.911 31.588 1.00 46.41 255 ILE A N 1
ATOM 2046 C CA . ILE A 1 255 ? -8.907 6.844 31.536 1.00 46.41 255 ILE A CA 1
ATOM 2047 C C . ILE A 1 255 ? -9.687 8.133 31.483 1.00 46.41 255 ILE A C 1
ATOM 2049 O O . ILE A 1 255 ? -10.328 8.406 30.462 1.00 46.41 255 ILE A O 1
ATOM 2053 N N . THR A 1 256 ? -9.794 8.794 32.639 1.00 40.41 256 THR A N 1
ATOM 2054 C CA . THR A 1 256 ? -10.509 10.047 32.805 1.00 40.41 256 THR A CA 1
ATOM 2055 C C . THR A 1 256 ? -10.133 10.828 31.569 1.00 40.41 256 THR A C 1
ATOM 2057 O O . THR A 1 256 ? -8.929 10.957 31.322 1.00 40.41 256 THR A O 1
ATOM 2060 N N . PRO A 1 257 ? -11.092 11.180 30.690 1.00 43.28 257 PRO A N 1
ATOM 2061 C CA . PRO A 1 257 ? -10.765 11.882 29.469 1.00 43.28 257 PRO A CA 1
ATOM 2062 C C . PRO A 1 257 ? -10.212 13.211 29.943 1.00 43.28 257 PRO A C 1
ATOM 2064 O O . PRO A 1 257 ? -10.962 14.147 30.211 1.00 43.28 257 PRO A O 1
ATOM 2067 N N . VAL A 1 258 ? -8.896 13.251 30.161 1.00 44.91 258 VAL A N 1
ATOM 2068 C CA . VAL A 1 258 ? -8.192 14.429 30.612 1.00 44.91 258 VAL A CA 1
ATOM 2069 C C . VAL A 1 258 ? -8.606 15.455 29.583 1.00 44.91 258 VAL A C 1
ATOM 2071 O O . VAL A 1 258 ? -8.484 15.200 28.386 1.00 44.91 258 VAL A O 1
ATOM 2074 N N . GLN A 1 259 ? -9.187 16.566 30.024 1.00 46.16 259 GLN A N 1
ATOM 2075 C CA . GLN A 1 259 ? -9.824 17.599 29.198 1.00 46.16 259 GLN A CA 1
ATOM 2076 C C . GLN A 1 259 ? -8.888 18.237 28.134 1.00 46.16 259 GLN A C 1
ATOM 2078 O O . GLN A 1 259 ? -9.230 19.231 27.504 1.00 46.16 259 GLN A O 1
ATOM 2083 N N . ILE A 1 260 ? -7.723 17.637 27.883 1.00 47.12 260 ILE A N 1
ATOM 2084 C CA . ILE A 1 260 ? -6.758 17.842 26.803 1.00 47.12 260 ILE A CA 1
ATOM 2085 C C . ILE A 1 260 ? -7.348 17.494 25.413 1.00 47.12 260 ILE A C 1
ATOM 2087 O O . ILE A 1 260 ? -6.903 18.028 24.394 1.00 47.12 260 ILE A O 1
ATOM 2091 N N . TYR A 1 261 ? -8.386 16.652 25.331 1.00 51.78 261 TYR A N 1
ATOM 2092 C CA . TYR A 1 261 ? -8.817 16.047 24.060 1.00 51.78 261 TYR A CA 1
ATOM 2093 C C . TYR A 1 261 ? -9.449 16.942 22.972 1.00 51.78 261 TYR A C 1
ATOM 2095 O O . TYR A 1 261 ? -9.233 16.615 21.805 1.00 51.78 261 TYR A O 1
ATOM 2103 N N . PRO A 1 262 ? -10.199 18.037 23.218 1.00 55.84 262 PRO A N 1
ATOM 2104 C CA . PRO A 1 262 ? -10.801 18.785 22.111 1.00 55.84 262 PRO A CA 1
ATOM 2105 C C . PRO A 1 262 ? -9.751 19.577 21.324 1.00 55.84 262 PRO A C 1
ATOM 2107 O O . PRO A 1 262 ? -9.769 19.550 20.096 1.00 55.84 262 PRO A O 1
ATOM 2110 N N . LYS A 1 263 ? -8.788 20.212 22.009 1.00 57.91 263 LYS A N 1
ATOM 2111 C CA . LYS A 1 263 ? -7.708 20.963 21.350 1.00 57.91 263 LYS A CA 1
ATOM 2112 C C . LYS A 1 263 ? -6.759 20.030 20.604 1.00 57.91 263 LYS A C 1
ATOM 2114 O O . LYS A 1 263 ? -6.456 20.294 19.446 1.00 57.91 263 LYS A O 1
ATOM 2119 N N . LEU A 1 264 ? -6.365 18.911 21.217 1.00 56.44 264 LEU A N 1
ATOM 2120 C CA . LEU A 1 264 ? -5.517 17.921 20.554 1.00 56.44 264 LEU A CA 1
ATOM 2121 C C . LEU A 1 264 ? -6.226 17.295 19.343 1.00 56.44 264 LEU A C 1
ATOM 2123 O O . LEU A 1 264 ? -5.622 17.178 18.286 1.00 56.44 264 LEU A O 1
ATOM 2127 N N . LYS A 1 265 ? -7.526 16.986 19.444 1.00 59.94 265 LYS A N 1
ATOM 2128 C CA . LYS A 1 265 ? -8.324 16.477 18.318 1.00 59.94 265 LYS A CA 1
ATOM 2129 C C . LYS A 1 265 ? -8.421 17.480 17.169 1.00 59.94 265 LYS A C 1
ATOM 2131 O O . LYS A 1 265 ? -8.287 17.080 16.019 1.00 59.94 265 LYS A O 1
ATOM 2136 N N . VAL A 1 266 ? -8.651 18.762 17.460 1.00 68.62 266 VAL A N 1
ATOM 2137 C CA . VAL A 1 266 ? -8.690 19.814 16.430 1.00 68.62 266 VAL A CA 1
ATOM 2138 C C . VAL A 1 266 ? -7.320 19.967 15.774 1.00 68.62 266 VAL A C 1
ATOM 2140 O O . VAL A 1 266 ? -7.243 19.946 14.553 1.00 68.62 266 VAL A O 1
ATOM 2143 N N . VAL A 1 267 ? -6.239 20.031 16.558 1.00 69.94 267 VAL A N 1
ATOM 2144 C CA . VAL A 1 267 ? -4.868 20.121 16.030 1.00 69.94 267 VAL A CA 1
ATOM 2145 C C . VAL A 1 267 ? -4.531 18.904 15.170 1.00 69.94 267 VAL A C 1
ATOM 2147 O O . VAL A 1 267 ? -4.046 19.067 14.056 1.00 69.94 267 VAL A O 1
ATOM 2150 N N . MET A 1 268 ? -4.844 17.693 15.633 1.00 61.94 268 MET A N 1
ATOM 2151 C CA . MET A 1 268 ? -4.608 16.461 14.881 1.00 61.94 268 MET A CA 1
ATOM 2152 C C . MET A 1 268 ? -5.430 16.421 13.592 1.00 61.94 268 MET A C 1
ATOM 2154 O O . MET A 1 268 ? -4.870 16.154 12.538 1.00 61.94 268 MET A O 1
ATOM 2158 N N . ASN A 1 269 ? -6.719 16.765 13.637 1.00 67.56 269 ASN A N 1
ATOM 2159 C CA . ASN A 1 269 ? -7.560 16.824 12.441 1.00 67.56 269 ASN A CA 1
ATOM 2160 C C . ASN A 1 269 ? -7.060 17.864 11.431 1.00 67.56 269 ASN A C 1
ATOM 2162 O O . ASN A 1 269 ? -7.035 17.576 10.237 1.00 67.56 269 ASN A O 1
ATOM 2166 N N . SER A 1 270 ? -6.635 19.043 11.892 1.00 73.12 270 SER A N 1
ATOM 2167 C CA . SER A 1 270 ? -6.064 20.082 11.031 1.00 73.12 270 SER A CA 1
ATOM 2168 C C . SER A 1 270 ? -4.742 19.632 10.416 1.00 73.12 270 SER A C 1
ATOM 2170 O O . SER A 1 270 ? -4.560 19.766 9.210 1.00 73.12 270 SER A O 1
ATOM 2172 N N . LEU A 1 271 ? -3.847 19.032 11.207 1.00 70.69 271 LEU A N 1
ATOM 2173 C CA . LEU A 1 271 ? -2.598 18.456 10.704 1.00 70.69 271 LEU A CA 1
ATOM 2174 C C . LEU A 1 271 ? -2.865 17.339 9.693 1.00 70.69 271 LEU A C 1
ATOM 2176 O O . LEU A 1 271 ? -2.195 17.286 8.667 1.00 70.69 271 LEU A O 1
ATOM 2180 N N . PHE A 1 272 ? -3.868 16.490 9.926 1.00 74.69 272 PHE A N 1
ATOM 2181 C CA . PHE A 1 272 ? -4.255 15.448 8.974 1.00 74.69 272 PHE A CA 1
ATOM 2182 C C . PHE A 1 272 ? -4.835 16.009 7.697 1.00 74.69 272 PHE A C 1
ATOM 2184 O O . PHE A 1 272 ? -4.535 15.488 6.632 1.00 74.69 272 PHE A O 1
ATOM 2191 N N . LEU A 1 273 ? -5.650 17.054 7.782 1.00 72.00 273 LEU A N 1
ATOM 2192 C CA . LEU A 1 273 ? -6.239 17.663 6.602 1.00 72.00 273 LEU A CA 1
ATOM 2193 C C . LEU A 1 273 ? -5.174 18.375 5.761 1.00 72.00 273 LEU A C 1
ATOM 2195 O O . LEU A 1 273 ? -5.177 18.223 4.545 1.00 72.00 273 LEU A O 1
ATOM 2199 N N . VAL A 1 274 ? -4.231 19.074 6.402 1.00 75.94 274 VAL A N 1
ATOM 2200 C CA . VAL A 1 274 ? -3.067 19.681 5.733 1.00 75.94 274 VAL A CA 1
ATOM 2201 C C . VAL A 1 274 ? -2.172 18.606 5.123 1.00 75.94 274 VAL A C 1
ATOM 2203 O O . VAL A 1 274 ? -1.789 18.704 3.963 1.00 75.94 274 VAL A O 1
ATOM 2206 N N . PHE A 1 275 ? -1.862 17.550 5.873 1.00 73.44 275 PHE A N 1
ATOM 2207 C CA . PHE A 1 275 ? -1.041 16.457 5.367 1.00 73.44 275 PHE A CA 1
ATOM 2208 C C . PHE A 1 275 ? -1.715 15.759 4.183 1.00 73.44 275 PHE A C 1
ATOM 2210 O O . PHE A 1 275 ? -1.102 15.615 3.131 1.00 73.44 275 PHE A O 1
ATOM 2217 N N . ALA A 1 276 ? -2.988 15.385 4.319 1.00 68.88 276 ALA A N 1
ATOM 2218 C CA . ALA A 1 276 ? -3.747 14.731 3.263 1.00 68.88 276 ALA A CA 1
ATOM 2219 C C . ALA A 1 276 ? -3.888 15.626 2.026 1.00 68.88 276 ALA A C 1
ATOM 2221 O O . ALA A 1 276 ? -3.774 15.114 0.916 1.00 68.88 276 ALA A O 1
ATOM 2222 N N . SER A 1 277 ? -4.090 16.939 2.177 1.00 71.38 277 SER A N 1
ATOM 2223 C CA . SER A 1 277 ? -4.222 17.856 1.038 1.00 71.38 277 SER A CA 1
ATOM 2224 C C . SER A 1 277 ? -2.897 18.067 0.305 1.00 71.38 277 SER A C 1
ATOM 2226 O O . SER A 1 277 ? -2.859 17.914 -0.915 1.00 71.38 277 SER A O 1
ATOM 2228 N N . VAL A 1 278 ? -1.801 18.322 1.030 1.00 75.31 278 VAL A N 1
ATOM 2229 C CA . VAL A 1 278 ? -0.450 18.445 0.452 1.00 75.31 278 VAL A CA 1
ATOM 2230 C C . VAL A 1 278 ? -0.064 17.151 -0.256 1.00 75.31 278 VAL A C 1
ATOM 2232 O O . VAL A 1 278 ? 0.402 17.171 -1.395 1.00 75.31 278 VAL A O 1
ATOM 2235 N N . PHE A 1 279 ? -0.319 16.017 0.391 1.00 71.31 279 PHE A N 1
ATOM 2236 C CA . PHE A 1 279 ? -0.019 14.709 -0.166 1.00 71.31 279 PHE A CA 1
ATOM 2237 C C . PHE A 1 279 ? -0.877 14.388 -1.398 1.00 71.31 279 PHE A C 1
ATOM 2239 O O . PHE A 1 279 ? -0.360 13.869 -2.383 1.00 71.31 279 PHE A O 1
ATOM 2246 N N . SER A 1 280 ? -2.160 14.763 -1.394 1.00 70.81 280 SER A N 1
ATOM 2247 C CA . SER A 1 280 ? -3.057 14.603 -2.549 1.00 70.81 280 SER A CA 1
ATOM 2248 C C . SER A 1 280 ? -2.648 15.485 -3.726 1.00 70.81 280 SER A C 1
ATOM 2250 O O . SER A 1 280 ? -2.671 15.027 -4.865 1.00 70.81 280 SER A O 1
ATOM 2252 N N . ALA A 1 281 ? -2.232 16.728 -3.472 1.00 73.06 281 ALA A N 1
ATOM 2253 C CA . ALA A 1 281 ? -1.737 17.623 -4.514 1.00 73.06 281 ALA A CA 1
ATOM 2254 C C . ALA A 1 281 ? -0.445 17.082 -5.148 1.00 73.06 281 ALA A C 1
ATOM 2256 O O . ALA A 1 281 ? -0.319 17.052 -6.375 1.00 73.06 281 ALA A O 1
ATOM 2257 N N . ALA A 1 282 ? 0.483 16.583 -4.323 1.00 70.94 282 ALA A N 1
ATOM 2258 C CA . ALA A 1 282 ? 1.683 15.902 -4.802 1.00 70.94 282 ALA A CA 1
ATOM 2259 C C . ALA A 1 282 ? 1.326 14.652 -5.626 1.00 70.94 282 ALA A C 1
ATOM 2261 O O . ALA A 1 282 ? 1.869 14.459 -6.713 1.00 70.94 282 ALA A O 1
ATOM 2262 N N . ALA A 1 283 ? 0.367 13.849 -5.155 1.00 69.50 283 ALA A N 1
ATOM 2263 C CA . ALA A 1 283 ? -0.122 12.666 -5.854 1.00 69.50 283 ALA A CA 1
ATOM 2264 C C . ALA A 1 283 ? -0.709 12.983 -7.229 1.00 69.50 283 ALA A C 1
ATOM 2266 O O . ALA A 1 283 ? -0.305 12.375 -8.219 1.00 69.50 283 ALA A O 1
ATOM 2267 N N . ALA A 1 284 ? -1.601 13.969 -7.304 1.00 72.19 284 ALA A N 1
ATOM 2268 C CA . ALA A 1 284 ? -2.215 14.399 -8.554 1.00 72.19 284 ALA A CA 1
ATOM 2269 C C . ALA A 1 284 ? -1.167 14.917 -9.552 1.00 72.19 284 ALA A C 1
ATOM 2271 O O . ALA A 1 284 ? -1.185 14.533 -10.721 1.00 72.19 284 ALA A O 1
ATOM 2272 N N . SER A 1 285 ? -0.214 15.732 -9.084 1.00 75.62 285 SER A N 1
ATOM 2273 C CA . SER A 1 285 ? 0.873 16.266 -9.915 1.00 75.62 285 SER A CA 1
ATOM 2274 C C . SER A 1 285 ? 1.745 15.154 -10.505 1.00 75.62 285 SER A C 1
ATOM 2276 O O . SER A 1 285 ? 2.013 15.140 -11.708 1.00 75.62 285 SER A O 1
ATOM 2278 N N . VAL A 1 286 ? 2.156 14.188 -9.676 1.00 77.06 286 VAL A N 1
ATOM 2279 C CA . VAL A 1 286 ? 2.988 13.060 -10.116 1.00 77.06 286 VAL A CA 1
ATOM 2280 C C . VAL A 1 286 ? 2.231 12.165 -11.086 1.00 77.06 286 VAL A C 1
ATOM 2282 O O . VAL A 1 286 ? 2.748 11.855 -12.155 1.00 77.06 286 VAL A O 1
ATOM 2285 N N . PHE A 1 287 ? 1.003 11.786 -10.741 1.00 73.81 287 PHE A N 1
ATOM 2286 C CA . PHE A 1 287 ? 0.192 10.896 -11.561 1.00 73.81 287 PHE A CA 1
ATOM 2287 C C . PHE A 1 287 ? -0.117 11.501 -12.933 1.00 73.81 287 PHE A C 1
ATOM 2289 O O . PHE A 1 287 ? 0.046 10.825 -13.947 1.00 73.81 287 PHE A O 1
ATOM 2296 N N . SER A 1 288 ? -0.460 12.794 -12.981 1.00 75.75 288 SER A N 1
ATOM 2297 C CA . SER A 1 288 ? -0.665 13.519 -14.240 1.00 75.75 288 SER A CA 1
ATOM 2298 C C . SER A 1 288 ? 0.581 13.474 -15.126 1.00 75.75 288 SER A C 1
ATOM 2300 O O . SER A 1 288 ? 0.476 13.150 -16.306 1.00 75.75 288 SER A O 1
ATOM 2302 N N . LYS A 1 289 ? 1.768 13.737 -14.560 1.00 78.81 289 LYS A N 1
ATOM 2303 C CA . LYS A 1 289 ? 3.035 13.661 -15.306 1.00 78.81 289 LYS A CA 1
ATOM 2304 C C . LYS A 1 289 ? 3.332 12.246 -15.795 1.00 78.81 289 LYS A C 1
ATOM 2306 O O . LYS A 1 289 ? 3.786 12.076 -16.921 1.00 78.81 289 LYS A O 1
ATOM 2311 N N . THR A 1 290 ? 3.063 11.225 -14.980 1.00 75.94 290 THR A N 1
ATOM 2312 C CA . THR A 1 290 ? 3.239 9.823 -15.386 1.00 75.94 290 THR A CA 1
ATOM 2313 C C . THR A 1 290 ? 2.332 9.457 -16.558 1.00 75.94 290 THR A C 1
ATOM 2315 O O . THR A 1 290 ? 2.809 8.849 -17.514 1.00 75.94 290 THR A O 1
ATOM 2318 N N . ILE A 1 291 ? 1.056 9.855 -16.520 1.00 77.38 291 ILE A N 1
ATOM 2319 C CA . ILE A 1 291 ? 0.130 9.648 -17.641 1.00 77.38 291 ILE A CA 1
ATOM 2320 C C . ILE A 1 291 ? 0.637 10.369 -18.889 1.00 77.38 291 ILE A C 1
ATOM 2322 O O . ILE A 1 291 ? 0.668 9.773 -19.959 1.00 77.38 291 ILE A O 1
ATOM 2326 N N . GLU A 1 292 ? 1.066 11.623 -18.767 1.00 81.44 292 GLU A N 1
ATOM 2327 C CA . GLU A 1 292 ? 1.559 12.416 -19.896 1.00 81.44 292 GLU A CA 1
ATOM 2328 C C . GLU A 1 292 ? 2.795 11.789 -20.563 1.00 81.44 292 GLU A C 1
ATOM 2330 O O . GLU A 1 292 ? 2.876 11.730 -21.791 1.00 81.44 292 GLU A O 1
ATOM 2335 N N . ILE A 1 293 ? 3.752 11.303 -19.767 1.00 78.62 293 ILE A N 1
ATOM 2336 C CA . ILE A 1 293 ? 4.927 10.559 -20.250 1.00 78.62 293 ILE A CA 1
ATOM 2337 C C . ILE A 1 293 ? 4.479 9.306 -21.009 1.00 78.62 293 ILE A C 1
ATOM 2339 O O . ILE A 1 293 ? 4.932 9.041 -22.122 1.00 78.62 293 ILE A O 1
ATOM 2343 N N . TRP A 1 294 ? 3.546 8.553 -20.430 1.00 74.06 294 TRP A N 1
ATOM 2344 C CA . TRP A 1 294 ? 3.085 7.301 -21.016 1.00 74.06 294 TRP A CA 1
ATOM 2345 C C . TRP A 1 294 ? 2.320 7.515 -22.327 1.00 74.06 294 TRP A C 1
ATOM 2347 O O . TRP A 1 294 ? 2.610 6.848 -23.319 1.00 74.06 294 TRP A O 1
ATOM 2357 N N . LEU A 1 295 ? 1.406 8.492 -22.362 1.00 77.69 295 LEU A N 1
ATOM 2358 C CA . LEU A 1 295 ? 0.643 8.868 -23.555 1.00 77.69 295 LEU A CA 1
ATOM 2359 C C . LEU A 1 295 ? 1.560 9.308 -24.702 1.00 77.69 295 LEU A C 1
ATOM 2361 O O . LEU A 1 295 ? 1.374 8.851 -25.830 1.00 77.69 295 LEU A O 1
ATOM 2365 N N . ARG A 1 296 ? 2.592 10.114 -24.414 1.00 79.88 296 ARG A N 1
ATOM 2366 C CA . ARG A 1 296 ? 3.607 10.487 -25.414 1.00 79.88 296 ARG A CA 1
ATOM 2367 C C . ARG A 1 296 ? 4.309 9.266 -25.994 1.00 79.88 296 ARG A C 1
ATOM 2369 O O . ARG A 1 296 ? 4.512 9.191 -27.203 1.00 79.88 296 ARG A O 1
ATOM 2376 N N . HIS A 1 297 ? 4.650 8.296 -25.151 1.00 73.12 297 HIS A N 1
ATOM 2377 C CA . HIS A 1 297 ? 5.406 7.124 -25.581 1.00 73.12 297 HIS A CA 1
ATOM 2378 C C . HIS A 1 297 ? 4.594 6.149 -26.447 1.00 73.12 297 HIS A C 1
ATOM 2380 O O . HIS A 1 297 ? 5.161 5.480 -27.307 1.00 73.12 297 HIS A O 1
ATOM 2386 N N . ILE A 1 298 ? 3.270 6.095 -26.275 1.00 76.44 298 ILE A N 1
ATOM 2387 C CA . ILE A 1 298 ? 2.373 5.298 -27.133 1.00 76.44 298 ILE A CA 1
ATOM 2388 C C . ILE A 1 298 ? 1.892 6.061 -28.381 1.00 76.44 298 ILE A C 1
ATOM 2390 O O . ILE A 1 298 ? 0.997 5.589 -29.079 1.00 76.44 298 ILE A O 1
ATOM 2394 N N . GLY A 1 299 ? 2.469 7.234 -28.667 1.00 76.44 299 GLY A N 1
ATOM 2395 C CA . GLY A 1 299 ? 2.141 8.041 -29.845 1.00 76.44 299 GLY A CA 1
ATOM 2396 C C . GLY A 1 299 ? 0.817 8.800 -29.745 1.00 76.44 299 GLY A C 1
ATOM 2397 O O . GLY A 1 299 ? 0.301 9.256 -30.765 1.00 76.44 299 GLY A O 1
ATOM 2398 N N . PHE A 1 300 ? 0.252 8.948 -28.542 1.00 73.38 300 PHE A N 1
ATOM 2399 C CA . PHE A 1 300 ? -0.932 9.776 -28.340 1.00 73.38 300 PHE A CA 1
ATOM 2400 C C . PHE A 1 300 ? -0.526 11.259 -28.328 1.00 73.38 300 PHE A C 1
ATOM 2402 O O . PHE A 1 300 ? 0.381 11.631 -27.576 1.00 73.38 300 PHE A O 1
ATOM 2409 N N . PRO A 1 301 ? -1.182 12.128 -29.118 1.00 64.44 301 PRO A N 1
ATOM 2410 C CA . PRO A 1 301 ? -0.898 13.556 -29.089 1.00 64.44 301 PRO A CA 1
ATOM 2411 C C . PRO A 1 301 ? -1.262 14.113 -27.709 1.00 64.44 301 PRO A C 1
ATOM 2413 O O . PRO A 1 301 ? -2.424 14.081 -27.299 1.00 64.44 301 PRO A O 1
ATOM 2416 N N . THR A 1 302 ? -0.272 14.613 -26.971 1.00 66.31 302 THR A N 1
ATOM 2417 C CA . THR A 1 302 ? -0.519 15.349 -25.731 1.00 66.31 302 THR A CA 1
ATOM 2418 C C . THR A 1 302 ? -0.767 16.817 -26.055 1.00 66.31 302 THR A C 1
ATOM 2420 O O . THR A 1 302 ? -0.070 17.420 -26.867 1.00 66.31 302 THR A O 1
ATOM 2423 N N . ALA A 1 303 ? -1.763 17.419 -25.403 1.00 59.78 303 ALA A N 1
ATOM 2424 C CA . ALA A 1 303 ? -2.196 18.799 -25.650 1.00 59.78 303 ALA A CA 1
ATOM 2425 C C . ALA A 1 303 ? -1.164 19.884 -25.254 1.00 59.78 303 ALA A C 1
ATOM 2427 O O . ALA A 1 303 ? -1.482 21.066 -25.292 1.00 59.78 303 ALA A O 1
ATOM 2428 N N . VAL A 1 304 ? 0.053 19.498 -24.857 1.00 53.25 304 VAL A N 1
ATOM 2429 C CA . VAL A 1 304 ? 1.089 20.382 -24.285 1.00 53.25 304 VAL A CA 1
ATOM 2430 C C . VAL A 1 304 ? 2.250 20.617 -25.274 1.00 53.25 304 VAL A C 1
ATOM 2432 O O . VAL A 1 304 ? 3.331 21.048 -24.897 1.00 53.25 304 VAL A O 1
ATOM 2435 N N . GLY A 1 305 ? 2.045 20.326 -26.561 1.00 47.34 305 GLY A N 1
ATOM 2436 C CA . GLY A 1 305 ? 2.975 20.669 -27.643 1.00 47.34 305 GLY A CA 1
ATOM 2437 C C . GLY A 1 305 ? 2.577 21.962 -28.355 1.00 47.34 305 GLY A C 1
ATOM 2438 O O . GLY A 1 305 ? 2.210 21.907 -29.526 1.00 47.34 305 GLY A O 1
ATOM 2439 N N . GLY A 1 306 ? 2.604 23.090 -27.641 1.00 38.50 306 GLY A N 1
ATOM 2440 C CA . GLY A 1 306 ? 2.384 24.443 -28.161 1.00 38.50 306 GLY A CA 1
ATOM 2441 C C . GLY A 1 306 ? 3.138 25.462 -27.326 1.00 38.50 306 GLY A C 1
ATOM 2442 O O . GLY A 1 306 ? 2.993 25.392 -26.085 1.00 38.50 306 GLY A O 1
#

Foldseek 3Di:
DPPPPLDQVLNVDDPVLVVLLVLQLVLLVVLLVVLVVVLVVDVPPDPQDLQNVLLNLLSVLQNLLSVLSNVLSVCSVPPSVLPQLVSLLSNLSNLLSLLLSLQSLQPPRDRDVVVSVVSVVVSVVLSVLSRVCVNVDPALVSQCVSCVVSLVSSLVSLLSNLVSLCNFPPPLSVLLSLLSNLLSLLVNLVVSCVRRCSVCCVVVVVLNVLCVVVSCSSVLNSVSSVLNSVSCVCSSPPPDGPDPRPDPPDDDPPPPPPPVPPVVSVVVSVVSNVSSVVSNVVSVVSSVSSVVSVCVVVVHDDPPPD

Sequence (306 aa):
MSFVGANSIFQQLSGSARTVYLLNLWTAITVLVAVLAVLAYRSTHYDAGPHQRFRMRALMLWGGWWLSLAVLYLMFCTAEIRWHGIALAVIDSGSISMLCFATAYTKGTVFHWRQTHTIAFGGLLLIVWDILTGEFYQNPTQRLIAIAPSAVLTTSWVISVGWAFYVRWGATAFPFLLLTIAYVTLQMPAYFYTFVVAPFSSTMPALASEFENLKFIYWWLFIGKIGYALMFFILFFSPRPFCPDMEVEQLAPPITPVQIYPKLKVVMNSLFLVFASVFSAAAASVFSKTIEIWLRHIGFPTAVGG